Protein AF-A0A920TN00-F1 (afdb_monomer_lite)

Foldseek 3Di:
DDFFFQKDWQLCVQLVDPVQPPPPPLDDDDDDRVVVSVVSVVVVQVVCCVFFNWPDDTSLQFQEWAQDQLFIWTAGVVRDITGTPDRQQFWFFDDHRGHTQWTWGAGPNWIKIFGADCVDPSLVVRNHRGPTIMTRDQQADELEPPDVDDQAAPVSVVVSLVQLLCVLQQNDKDWDDDPNDIDIDGHDQWDWTAGSVGHIDTDQRGHQYAYEFEEFPDFYQHDADPVRHTDGRSLVCLLRSVLSNVCLLVVNHPHHRDPPLAHEYEYPDAQADVSVVVVLVSNQVSCVVNVHDRRSYHYRYDPPYPNHVD

Secondary structure (DSSP, 8-state):
----BSEEEHHHHHHHSTTS--TTT----SS--HHHHHHHHHHHHHHHHHHS-BSSS-GGGEEEEEEETTEEEEEETTS-EE-BS-GGGEEEEEEETTEEEEEEEEETTEEEEEEE-TTSTTGGGSTT-EEEEEEE--SEEEEESSTT----SHHHHHHHHHHHHHHHHT--EEEEEETTEEEEEEPPPPEEEE-TTS-EEEE-SBPEEEEE---SS-EEEEEE-TTSPEEEHHHHHHHHHHHHHHHHHTT--SS-S-TTS-EEEEE-S--SHHHHHHHHHHHHHHHHHHTPPTT-EEEEE---SHHHH-

pLDDT: mean 95.86, std 5.87, range [44.5, 98.88]

Radius of gyration: 24.12 Å; chains: 1; bounding box: 58×44×62 Å

Structure (mmCIF, N/CA/C/O backbone):
data_AF-A0A920TN00-F1
#
_entry.id   AF-A0A920TN00-F1
#
loop_
_atom_site.group_PDB
_atom_site.id
_atom_site.type_symbol
_atom_site.label_atom_id
_atom_site.label_alt_id
_atom_site.label_comp_id
_atom_site.label_asym_id
_atom_site.label_entity_id
_atom_site.label_seq_id
_atom_site.pdbx_PDB_ins_code
_atom_site.Cartn_x
_atom_site.Cartn_y
_atom_site.Cartn_z
_atom_site.occupancy
_atom_site.B_iso_or_equiv
_atom_site.auth_seq_id
_atom_site.auth_comp_id
_atom_site.auth_asym_id
_atom_site.auth_atom_id
_atom_site.pdbx_PDB_model_num
ATOM 1 N N . MET A 1 1 ? 15.235 3.531 2.025 1.00 44.50 1 MET A N 1
ATOM 2 C CA . MET A 1 1 ? 14.428 2.356 1.637 1.00 44.50 1 MET A CA 1
ATOM 3 C C . MET A 1 1 ? 13.073 2.466 2.314 1.00 44.50 1 MET A C 1
ATOM 5 O O . MET A 1 1 ? 13.024 2.477 3.540 1.00 44.50 1 MET A O 1
ATOM 9 N N . GLN A 1 2 ? 12.000 2.631 1.542 1.00 47.28 2 GLN A N 1
ATOM 10 C CA . GLN A 1 2 ? 10.640 2.656 2.074 1.00 47.28 2 GLN A CA 1
ATOM 11 C C . GLN A 1 2 ? 10.029 1.283 1.811 1.00 47.28 2 GLN A C 1
ATOM 13 O O . GLN A 1 2 ? 9.797 0.907 0.667 1.00 47.28 2 GLN A O 1
ATOM 18 N N . LEU A 1 3 ? 9.853 0.502 2.872 1.00 67.56 3 LEU A N 1
ATOM 19 C CA . LEU A 1 3 ? 9.002 -0.679 2.802 1.00 67.56 3 LEU A CA 1
ATOM 20 C C . LEU A 1 3 ? 7.566 -0.168 2.744 1.00 67.56 3 LEU A C 1
ATOM 22 O O . LEU A 1 3 ? 7.244 0.802 3.426 1.00 67.56 3 LEU A O 1
ATOM 26 N N . THR A 1 4 ? 6.745 -0.759 1.889 1.00 60.53 4 THR A N 1
ATOM 27 C CA . THR A 1 4 ? 5.440 -0.205 1.515 1.00 60.53 4 THR A CA 1
ATOM 28 C C . THR A 1 4 ? 4.314 -0.996 2.185 1.00 60.53 4 THR A C 1
ATOM 30 O O . THR A 1 4 ? 3.809 -1.945 1.569 1.00 60.53 4 THR A O 1
ATOM 33 N N . PRO A 1 5 ? 3.939 -0.687 3.443 1.00 74.88 5 PRO A N 1
ATOM 34 C CA . PRO A 1 5 ? 2.738 -1.262 4.041 1.00 74.88 5 PRO A CA 1
ATOM 35 C C . PRO A 1 5 ? 1.493 -0.830 3.248 1.00 74.88 5 PRO A C 1
ATOM 37 O O . PRO A 1 5 ? 1.501 0.216 2.599 1.00 74.88 5 PRO A O 1
ATOM 40 N N . ASP A 1 6 ? 0.436 -1.646 3.261 1.00 80.44 6 ASP A N 1
ATOM 41 C CA . ASP A 1 6 ? -0.869 -1.275 2.686 1.00 80.44 6 ASP A CA 1
ATOM 42 C C . ASP A 1 6 ? -1.693 -0.381 3.623 1.00 80.44 6 ASP A C 1
ATOM 44 O O . ASP A 1 6 ? -2.605 0.304 3.161 1.00 80.44 6 ASP A O 1
ATOM 48 N N . GLY A 1 7 ? -1.389 -0.394 4.924 1.00 77.50 7 GLY A N 1
ATOM 49 C CA . GLY A 1 7 ? -2.112 0.353 5.946 1.00 77.50 7 GLY A CA 1
ATOM 50 C C . GLY A 1 7 ? -1.212 1.208 6.831 1.00 77.50 7 GLY A C 1
ATOM 51 O O . GLY A 1 7 ? -0.055 0.864 7.063 1.00 77.50 7 GLY A O 1
ATOM 52 N N . GLU A 1 8 ? -1.780 2.302 7.336 1.00 87.62 8 GLU A N 1
ATOM 53 C CA . GLU A 1 8 ? -1.115 3.253 8.235 1.00 87.62 8 GLU A CA 1
ATOM 54 C C . GLU A 1 8 ? -1.908 3.371 9.550 1.00 87.62 8 GLU A C 1
ATOM 56 O O . GLU A 1 8 ? -3.142 3.497 9.491 1.00 87.62 8 GLU A O 1
ATOM 61 N N . PRO A 1 9 ? -1.252 3.320 10.726 1.00 94.50 9 PRO A N 1
ATOM 62 C CA . PRO A 1 9 ? -1.905 3.602 11.999 1.00 94.50 9 PRO A CA 1
ATOM 63 C C . PRO A 1 9 ? -2.349 5.071 12.045 1.00 94.50 9 PRO A C 1
ATOM 65 O O . PRO A 1 9 ? -1.541 5.999 11.933 1.00 94.50 9 PRO A O 1
ATOM 68 N N . LEU A 1 10 ? -3.657 5.298 12.152 1.00 97.00 10 LEU A N 1
ATOM 69 C CA . LEU A 1 10 ? -4.241 6.632 12.065 1.00 97.00 10 LEU A CA 1
ATOM 70 C C . LEU A 1 10 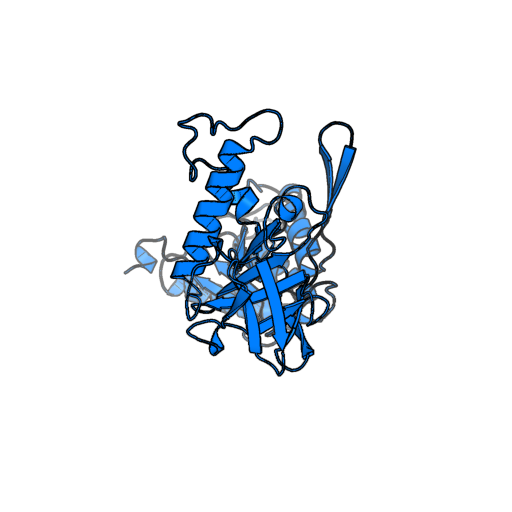? -3.813 7.500 13.247 1.00 97.00 10 LEU A C 1
ATOM 72 O O . LEU A 1 10 ? -3.620 8.704 13.067 1.00 97.00 10 LEU A O 1
ATOM 76 N N . TYR A 1 11 ? -3.644 6.914 14.436 1.00 97.12 11 TYR A N 1
ATOM 77 C CA . TYR A 1 11 ? -3.233 7.676 15.610 1.00 97.12 11 TYR A CA 1
ATOM 78 C C . TYR A 1 11 ? -1.839 8.266 15.410 1.00 97.12 11 TYR A C 1
ATOM 80 O O . TYR A 1 11 ? -1.661 9.464 15.626 1.00 97.12 11 TYR A O 1
ATOM 88 N N . ASP A 1 12 ? -0.885 7.477 14.912 1.00 94.44 12 ASP A N 1
ATOM 89 C CA . ASP A 1 12 ? 0.467 7.950 14.599 1.00 94.44 12 ASP A CA 1
ATOM 90 C C . ASP A 1 12 ? 0.450 9.056 13.533 1.00 94.44 12 ASP A C 1
ATOM 92 O O . ASP A 1 12 ? 1.096 10.097 13.703 1.00 94.44 12 ASP A O 1
ATOM 96 N N . ALA A 1 13 ? -0.332 8.876 12.463 1.00 95.94 13 ALA A N 1
ATOM 97 C CA . ALA A 1 13 ? -0.450 9.860 11.389 1.00 95.94 13 ALA A CA 1
ATOM 98 C C . ALA A 1 13 ? -1.037 11.195 11.883 1.00 95.94 13 ALA A C 1
ATOM 100 O O . ALA A 1 13 ? -0.512 12.266 11.568 1.00 95.94 13 ALA A O 1
ATOM 101 N N . LEU A 1 14 ? -2.098 11.159 12.692 1.00 97.00 14 LEU A N 1
ATOM 102 C CA . LEU A 1 14 ? -2.718 12.361 13.258 1.00 97.00 14 LEU A CA 1
ATOM 103 C C . LEU A 1 14 ? -1.828 13.014 14.318 1.00 97.00 14 LEU A C 1
ATOM 105 O O . LEU A 1 14 ? -1.656 14.235 14.333 1.00 97.00 14 LEU A O 1
ATOM 109 N N . TYR A 1 15 ? -1.230 12.210 15.197 1.00 96.31 15 TYR A N 1
ATOM 110 C CA . TYR A 1 15 ? -0.379 12.710 16.266 1.00 96.31 15 TYR A CA 1
ATOM 111 C C . TYR A 1 15 ? 0.894 13.343 15.699 1.00 96.31 15 TYR A C 1
ATOM 113 O O . TYR A 1 15 ? 1.299 14.406 16.169 1.00 96.31 15 TYR A O 1
ATOM 121 N N . GLY A 1 16 ? 1.511 12.732 14.685 1.00 94.81 16 GLY A N 1
ATOM 122 C CA . GLY A 1 16 ? 2.781 13.159 14.098 1.00 94.81 16 GLY A CA 1
ATOM 123 C C . GLY A 1 16 ? 2.694 14.359 13.152 1.00 94.81 16 GLY A C 1
ATOM 124 O O . GLY A 1 16 ? 3.714 15.005 12.904 1.00 94.81 16 GLY A O 1
ATOM 125 N N . THR A 1 17 ? 1.506 14.714 12.659 1.00 95.50 17 THR A N 1
ATOM 126 C CA . THR A 1 17 ? 1.307 15.771 11.648 1.00 95.50 17 THR A CA 1
ATOM 127 C C . THR A 1 17 ? 0.630 17.021 12.218 1.00 95.50 17 THR A C 1
ATOM 129 O O . THR A 1 17 ? 0.267 17.083 13.389 1.00 95.50 17 THR A O 1
ATOM 132 N N . ASP A 1 18 ? 0.517 18.069 11.408 1.00 95.44 18 ASP A N 1
ATOM 133 C CA . ASP A 1 18 ? -0.202 19.304 11.737 1.00 95.44 18 ASP A CA 1
ATOM 134 C C . ASP A 1 18 ? -1.728 19.185 11.571 1.00 95.44 18 ASP A C 1
ATOM 136 O O . ASP A 1 18 ? -2.447 20.140 11.860 1.00 95.44 18 ASP A O 1
ATOM 140 N N . MET A 1 19 ? -2.234 18.006 11.182 1.00 96.31 19 MET A N 1
ATOM 141 C CA . MET A 1 19 ? -3.670 17.724 11.086 1.00 96.31 19 MET A CA 1
ATOM 142 C C . MET A 1 19 ? -4.399 17.969 12.416 1.00 96.31 19 MET A C 1
ATOM 144 O O . MET A 1 19 ? -5.538 18.433 12.433 1.00 96.31 19 MET A O 1
ATOM 148 N N . ILE A 1 20 ? -3.729 17.695 13.541 1.00 97.31 20 ILE A N 1
ATOM 149 C CA . ILE A 1 20 ? -4.191 18.084 14.875 1.00 97.31 20 ILE A CA 1
ATOM 150 C C . ILE A 1 20 ? -3.446 19.344 15.316 1.00 97.31 20 ILE A C 1
ATOM 152 O O . ILE A 1 20 ? -2.230 19.312 15.540 1.00 97.31 20 ILE A O 1
ATOM 156 N N . SER A 1 21 ? -4.196 20.436 15.494 1.00 96.81 21 SER A N 1
ATOM 157 C CA . SER A 1 21 ? -3.671 21.712 15.994 1.00 96.81 21 SER A CA 1
ATOM 158 C C . SER A 1 21 ? -2.990 21.555 17.356 1.00 96.81 21 SER A C 1
ATOM 160 O O . SER A 1 21 ? -3.507 20.891 18.261 1.00 96.81 21 SER A O 1
ATOM 162 N N . GLU A 1 22 ? -1.842 22.215 17.501 1.00 97.00 22 GLU A N 1
ATOM 163 C CA . GLU A 1 22 ? -1.052 22.257 18.735 1.00 97.00 22 GLU A CA 1
ATOM 164 C C . GLU A 1 22 ? -1.599 23.247 19.777 1.00 97.00 22 GLU A C 1
ATOM 166 O O . GLU A 1 22 ? -1.155 23.249 20.923 1.00 97.00 22 GLU A O 1
ATOM 171 N N . GLU A 1 23 ? -2.598 24.061 19.422 1.00 96.12 23 GLU A N 1
ATOM 172 C CA . GLU A 1 23 ? -3.205 25.027 20.341 1.00 96.12 23 GLU A CA 1
ATOM 173 C C . GLU A 1 23 ? -3.866 24.361 21.558 1.00 96.12 23 GLU A C 1
ATOM 175 O O . GLU A 1 23 ? -4.396 23.247 21.490 1.00 96.12 23 GLU A O 1
ATOM 180 N N . GLY A 1 24 ? -3.901 25.084 22.680 1.00 94.75 24 GLY A N 1
ATOM 181 C CA . GLY A 1 24 ? -4.553 24.615 23.903 1.00 94.75 24 GLY A CA 1
ATOM 182 C C . GLY A 1 24 ? -3.789 23.503 24.626 1.00 94.75 24 GLY A C 1
ATOM 183 O O . GLY A 1 24 ? -4.424 22.635 25.217 1.00 94.75 24 GLY A O 1
ATOM 184 N N . GLY A 1 25 ? -2.452 23.516 24.579 1.00 95.62 25 GLY A N 1
ATOM 185 C CA . GLY A 1 25 ? -1.609 22.546 25.286 1.00 95.62 25 GLY A CA 1
ATOM 186 C C . GLY A 1 25 ? -1.424 21.213 24.551 1.00 95.62 25 GLY A C 1
ATOM 187 O O . GLY A 1 25 ? -1.096 20.208 25.179 1.00 95.62 25 GLY A O 1
ATOM 188 N N . ALA A 1 26 ? -1.690 21.171 23.241 1.00 97.12 26 ALA A N 1
ATOM 189 C CA . ALA A 1 26 ? -1.619 19.964 22.414 1.00 97.12 26 ALA A CA 1
ATOM 190 C C . ALA A 1 26 ? -0.336 19.908 21.563 1.00 97.12 26 ALA A C 1
ATOM 192 O O . ALA A 1 26 ? -0.332 19.324 20.471 1.00 97.12 26 ALA A O 1
ATOM 193 N N . GLU A 1 27 ? 0.739 20.540 22.034 1.00 96.44 27 GLU A N 1
ATOM 194 C CA . GLU A 1 27 ? 2.021 20.611 21.341 1.00 96.44 27 GLU A CA 1
ATOM 195 C C . GLU A 1 27 ? 2.652 19.220 21.176 1.00 96.44 27 GLU A C 1
ATOM 197 O O . GLU A 1 27 ? 2.525 18.342 22.041 1.00 96.44 27 GLU A O 1
ATOM 202 N N . ARG A 1 28 ? 3.360 19.023 20.056 1.00 92.19 28 ARG A N 1
ATOM 203 C CA . ARG A 1 28 ? 4.222 17.854 19.837 1.00 92.19 28 ARG A CA 1
ATOM 204 C C . ARG A 1 28 ? 5.590 18.088 20.480 1.00 92.19 28 ARG A C 1
ATOM 206 O O . ARG A 1 28 ? 6.149 19.177 20.392 1.00 92.19 28 ARG A O 1
ATOM 213 N N . GLY A 1 29 ? 6.181 17.032 21.036 1.00 78.56 29 GLY A N 1
ATOM 214 C CA . GLY A 1 29 ? 7.577 17.027 21.482 1.00 78.56 29 GLY A CA 1
ATOM 215 C C . GLY A 1 29 ? 7.774 16.419 22.868 1.00 78.56 29 GLY A C 1
ATOM 216 O O . GLY A 1 29 ? 6.911 16.508 23.733 1.00 78.56 29 GLY A O 1
ATOM 217 N N . GLY A 1 30 ? 8.940 15.805 23.080 1.00 81.81 30 GLY A N 1
ATOM 218 C CA . GLY A 1 30 ? 9.250 15.110 24.329 1.00 81.81 30 GLY A CA 1
ATOM 219 C C . GLY A 1 30 ? 8.496 13.785 24.465 1.00 81.81 30 GLY A C 1
ATOM 220 O O . GLY A 1 30 ? 8.422 13.008 23.514 1.00 81.81 30 GLY A O 1
ATOM 221 N N . ALA A 1 31 ? 7.996 13.508 25.669 1.00 86.62 31 ALA A N 1
ATOM 222 C CA . ALA A 1 31 ? 7.164 12.339 25.939 1.00 86.62 31 ALA A CA 1
ATOM 223 C C . ALA A 1 31 ? 5.754 12.497 25.332 1.00 86.62 31 ALA A C 1
ATOM 225 O O . ALA A 1 31 ? 5.393 13.557 24.825 1.00 86.62 31 ALA A O 1
ATOM 226 N N . TYR A 1 32 ? 4.951 11.436 25.398 1.00 90.69 32 TYR A N 1
ATOM 227 C CA . TYR A 1 32 ? 3.543 11.473 25.003 1.00 90.69 32 TYR A CA 1
ATOM 228 C C . TYR A 1 32 ? 2.783 12.591 25.740 1.00 90.69 32 TYR A C 1
ATOM 230 O O . TYR A 1 32 ? 2.900 12.719 26.959 1.00 90.69 32 TYR A O 1
ATOM 238 N N . ASN A 1 33 ? 2.011 13.383 24.992 1.00 94.62 33 ASN A N 1
ATOM 239 C CA . ASN A 1 33 ? 1.159 14.457 25.489 1.00 94.62 33 ASN A CA 1
ATOM 240 C C . ASN A 1 33 ? -0.306 13.974 25.489 1.00 94.62 33 ASN A C 1
ATOM 242 O O . ASN A 1 33 ? -0.910 13.905 24.413 1.00 94.62 33 ASN A O 1
ATOM 246 N N . PRO A 1 34 ? -0.899 13.681 26.663 1.00 93.88 34 PRO A N 1
ATOM 247 C CA . PRO A 1 34 ? -2.277 13.197 26.758 1.00 93.88 34 PRO A CA 1
ATOM 248 C C . PRO A 1 34 ? -3.307 14.156 26.156 1.00 93.88 34 PRO A C 1
ATOM 250 O O . PRO A 1 34 ? -4.218 13.709 25.477 1.00 93.88 34 PRO A O 1
ATOM 253 N N . VAL A 1 35 ? -3.116 15.477 26.292 1.00 95.69 35 VAL A N 1
ATOM 254 C CA . VAL A 1 35 ? -4.042 16.483 25.731 1.00 95.69 35 VAL A CA 1
ATOM 255 C C . VAL A 1 35 ? -4.104 16.381 24.207 1.00 95.69 35 VAL A C 1
ATOM 257 O O . VAL A 1 35 ? -5.162 16.536 23.598 1.00 95.69 35 VAL A O 1
ATOM 260 N N . ARG A 1 36 ? -2.964 16.105 23.569 1.00 97.25 36 ARG A N 1
ATOM 261 C CA . ARG A 1 36 ? -2.910 15.849 22.129 1.00 97.25 36 ARG A CA 1
ATOM 262 C C . ARG A 1 36 ? -3.502 14.483 21.781 1.00 97.25 36 ARG A C 1
ATOM 264 O O . ARG A 1 36 ? -4.222 14.378 20.792 1.00 97.25 36 ARG A O 1
ATOM 271 N N . GLY A 1 37 ? -3.205 13.466 22.587 1.00 95.94 37 GLY A N 1
ATOM 272 C CA . GLY A 1 37 ? -3.750 12.116 22.453 1.00 95.94 37 GLY A CA 1
ATOM 273 C C . GLY A 1 37 ? -5.277 12.086 22.441 1.00 95.94 37 GLY A C 1
ATOM 274 O O . GLY A 1 37 ? -5.868 11.511 21.531 1.00 95.94 37 GLY A O 1
ATOM 275 N N . ASP A 1 38 ? -5.910 12.800 23.368 1.00 95.94 38 ASP A N 1
ATOM 276 C CA . ASP A 1 38 ? -7.368 12.899 23.456 1.00 95.94 38 ASP A CA 1
ATOM 277 C C . ASP A 1 38 ? -7.977 13.486 22.175 1.00 95.94 38 ASP A C 1
ATOM 279 O O . ASP A 1 38 ? -8.953 12.951 21.649 1.00 95.94 38 ASP A O 1
ATOM 283 N N . LYS A 1 39 ? -7.357 14.529 21.601 1.00 97.75 39 LYS A N 1
ATOM 284 C CA . LYS A 1 39 ? -7.796 15.111 20.319 1.00 97.75 39 LYS A CA 1
ATOM 285 C C . LYS A 1 39 ? -7.657 14.131 19.150 1.00 97.75 39 LYS A C 1
ATOM 287 O O . LYS A 1 39 ? -8.502 14.115 18.257 1.00 97.75 39 LYS A O 1
ATOM 292 N N . VAL A 1 40 ? -6.595 13.322 19.137 1.00 97.75 40 VAL A N 1
ATOM 293 C CA . VAL A 1 40 ? -6.387 12.270 18.125 1.00 97.75 40 VAL A CA 1
ATOM 294 C C . VAL A 1 40 ? -7.483 11.207 18.222 1.00 97.75 40 VAL A C 1
ATOM 296 O O . VAL A 1 40 ? -8.069 10.835 17.201 1.00 97.75 40 VAL A O 1
ATOM 299 N N . ILE A 1 41 ? -7.800 10.755 19.438 1.00 97.69 41 ILE A N 1
ATOM 300 C CA . ILE A 1 41 ? -8.861 9.773 19.699 1.00 97.69 41 ILE A CA 1
ATOM 301 C C . ILE A 1 41 ? -10.228 10.350 19.309 1.00 97.69 41 ILE A C 1
ATOM 303 O O . ILE A 1 41 ? -11.006 9.686 18.622 1.00 97.69 41 ILE A O 1
ATOM 307 N N . GLU A 1 42 ? -10.518 11.595 19.693 1.00 97.56 42 GLU A N 1
ATOM 308 C CA . GLU A 1 42 ? -11.767 12.285 19.359 1.00 97.56 42 GLU A CA 1
ATOM 309 C C . GLU A 1 42 ? -11.970 12.391 17.844 1.00 97.56 42 GLU A C 1
ATOM 311 O O . GLU A 1 42 ? -13.042 12.040 17.335 1.00 97.56 42 GLU A O 1
ATOM 316 N N . PHE A 1 43 ? -10.936 12.821 17.113 1.00 98.38 43 PHE A N 1
ATOM 317 C CA . PHE A 1 43 ? -10.964 12.883 15.654 1.00 98.38 43 PHE A CA 1
ATOM 318 C C . PHE A 1 43 ? -11.249 11.502 15.055 1.00 98.38 43 PHE A C 1
ATOM 320 O O . PHE A 1 43 ? -12.135 11.340 14.216 1.00 98.38 43 PHE A O 1
ATOM 327 N N . SER A 1 44 ? -10.529 10.488 15.526 1.00 98.19 44 SER A N 1
ATOM 328 C CA . SER A 1 44 ? -10.604 9.123 15.010 1.00 98.19 44 SER A CA 1
ATOM 329 C C . SER A 1 44 ? -11.978 8.485 15.236 1.00 98.19 44 SER A C 1
ATOM 331 O O . SER A 1 44 ? -12.554 7.893 14.323 1.00 98.19 44 SER A O 1
ATOM 333 N N . LYS A 1 45 ? -12.569 8.665 16.422 1.00 98.38 45 LYS A N 1
ATOM 334 C CA . LYS A 1 45 ? -13.933 8.200 16.721 1.00 98.38 45 LYS A CA 1
ATOM 335 C C . LYS A 1 45 ? -14.992 8.968 15.933 1.00 98.38 45 LYS A C 1
ATOM 337 O O . LYS A 1 45 ? -15.984 8.380 15.506 1.00 98.38 45 LYS A O 1
ATOM 342 N N . SER A 1 46 ? -14.774 10.258 15.684 1.00 98.44 46 SER A N 1
ATOM 343 C CA . SER A 1 46 ? -15.652 11.056 14.820 1.00 98.44 46 SER A CA 1
ATOM 344 C C . SER A 1 46 ? -15.622 10.560 13.373 1.00 98.44 46 SER A C 1
ATOM 346 O O . SER A 1 46 ? -16.679 10.370 12.775 1.00 98.44 46 SER A O 1
ATOM 348 N N . LEU A 1 47 ? -14.442 10.215 12.849 1.00 98.12 47 LEU A N 1
ATOM 349 C CA . LEU A 1 47 ? -14.309 9.578 11.538 1.00 98.12 47 LEU A CA 1
ATOM 350 C C . LEU A 1 47 ? -15.071 8.244 11.468 1.00 98.12 47 LEU A C 1
ATOM 352 O O . LEU A 1 47 ? -15.743 7.969 10.471 1.00 98.12 47 LEU A O 1
ATOM 356 N N . LEU A 1 48 ? -15.013 7.418 12.518 1.00 98.56 48 LEU A N 1
ATOM 357 C CA . LEU A 1 48 ? -15.799 6.180 12.587 1.00 98.56 48 L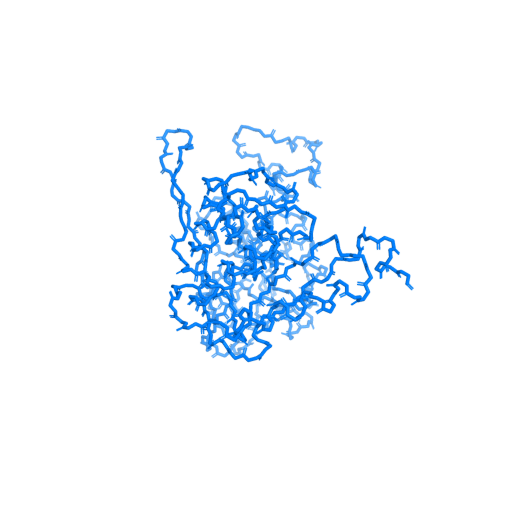EU A CA 1
ATOM 358 C C . LEU A 1 48 ? -17.310 6.456 12.593 1.00 98.56 48 LEU A C 1
ATOM 360 O O . LEU A 1 48 ? -18.048 5.781 11.877 1.00 98.56 48 LEU A O 1
ATOM 364 N N . ASN A 1 49 ? -17.779 7.474 13.326 1.00 98.50 49 ASN A N 1
ATOM 365 C CA . ASN A 1 49 ? -19.193 7.874 13.317 1.00 98.50 49 ASN A CA 1
ATOM 366 C C . ASN A 1 49 ? -19.676 8.269 11.910 1.00 98.50 49 ASN A C 1
ATOM 368 O O . ASN A 1 49 ? -20.822 7.999 11.555 1.00 98.50 49 ASN A O 1
ATOM 372 N N . GLU A 1 50 ? -18.820 8.895 11.103 1.00 97.81 50 GLU A N 1
ATOM 373 C CA . GLU A 1 50 ? -19.151 9.291 9.730 1.00 97.81 50 GLU A CA 1
ATOM 374 C C . GLU A 1 50 ? -19.095 8.114 8.748 1.00 97.81 50 GLU A C 1
ATOM 376 O O . GLU A 1 50 ? -19.964 7.957 7.886 1.00 97.81 50 GLU A O 1
ATOM 381 N N . THR A 1 51 ? -18.071 7.268 8.866 1.00 97.75 51 THR A N 1
ATOM 382 C CA . THR A 1 51 ? -17.769 6.226 7.873 1.00 97.75 51 THR A CA 1
ATOM 383 C C . THR A 1 51 ? -18.463 4.896 8.158 1.00 97.75 51 THR A C 1
ATOM 385 O O . THR A 1 51 ? -18.848 4.195 7.215 1.00 97.75 51 THR A O 1
ATOM 388 N N . ILE A 1 52 ? -18.667 4.552 9.430 1.00 98.12 52 ILE A N 1
ATOM 389 C CA . ILE A 1 52 ? -19.236 3.283 9.908 1.00 98.12 52 ILE A CA 1
ATOM 390 C C . ILE A 1 52 ? -20.222 3.560 11.059 1.00 98.12 52 ILE A C 1
ATOM 392 O O . ILE A 1 52 ? -20.061 3.048 12.159 1.00 98.12 52 ILE A O 1
ATOM 396 N N . PRO A 1 53 ? -21.263 4.383 10.848 1.00 98.31 53 PRO A N 1
ATOM 397 C CA . PRO A 1 53 ? -22.132 4.821 11.935 1.00 98.31 53 PRO A CA 1
ATOM 398 C C . PRO A 1 53 ? -22.772 3.648 12.686 1.00 98.31 53 PRO A C 1
ATOM 400 O O . PRO A 1 53 ? -23.332 2.739 12.063 1.00 98.31 53 PRO A O 1
ATOM 403 N N . LEU A 1 54 ? -22.780 3.726 14.019 1.00 98.56 54 LEU A N 1
ATOM 404 C CA . LEU A 1 54 ? -23.570 2.844 14.878 1.00 98.56 54 LEU A CA 1
ATOM 405 C C . LEU A 1 54 ? -25.069 3.059 14.635 1.00 98.56 54 LEU A C 1
ATOM 407 O O . LEU A 1 54 ? -25.502 4.156 14.262 1.00 98.56 54 LEU A O 1
ATOM 411 N N . SER A 1 55 ? -25.888 2.027 14.849 1.00 98.06 55 SER A N 1
ATOM 412 C CA . SER A 1 55 ? -27.346 2.144 14.711 1.00 98.06 55 SER A CA 1
ATOM 413 C C . SER A 1 55 ? -27.933 3.186 15.664 1.00 98.06 55 SER A C 1
ATOM 415 O O . SER 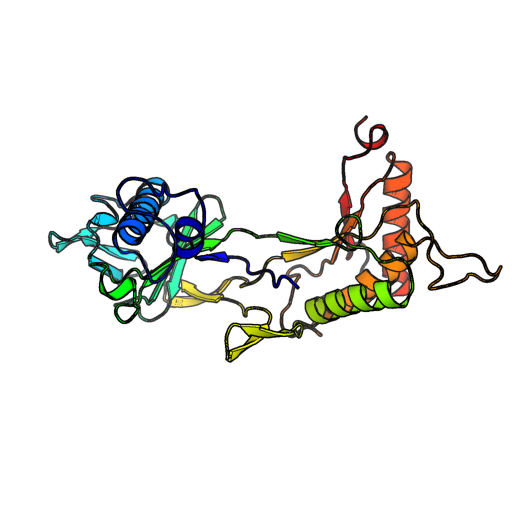A 1 55 ? -28.887 3.876 15.302 1.00 98.06 55 SER A O 1
ATOM 417 N N . GLN A 1 56 ? -27.344 3.310 16.856 1.00 97.88 56 GLN A N 1
ATOM 418 C CA . GLN A 1 56 ? -27.632 4.313 17.881 1.00 97.88 56 GLN A CA 1
ATOM 419 C C . GLN A 1 56 ? -26.334 4.631 18.639 1.00 97.88 56 GLN A C 1
ATOM 421 O O . GLN A 1 56 ? -25.445 3.784 18.691 1.00 97.88 56 GLN A O 1
ATOM 426 N N . GLY A 1 57 ? -26.242 5.830 19.216 1.00 97.81 57 GLY A N 1
ATOM 427 C CA . GLY A 1 57 ? -25.050 6.283 19.937 1.00 97.81 57 GLY A CA 1
ATOM 428 C C . GLY A 1 57 ? -23.865 6.629 19.031 1.00 97.81 57 GLY A C 1
ATOM 429 O O . GLY A 1 57 ? -24.011 6.795 17.815 1.00 97.81 57 GLY A O 1
ATOM 430 N N . THR A 1 58 ? -22.693 6.762 19.646 1.00 98.38 58 THR A N 1
ATOM 431 C CA . THR A 1 58 ? -21.433 7.152 18.993 1.00 98.38 58 THR A CA 1
ATOM 432 C C . THR A 1 58 ? -20.253 6.302 19.465 1.00 98.38 58 THR A C 1
ATOM 434 O O . THR A 1 58 ? -20.291 5.712 20.544 1.00 98.38 58 THR A O 1
ATOM 437 N N . TYR A 1 59 ? -19.161 6.267 18.696 1.00 98.44 59 TYR A N 1
ATOM 438 C CA . TYR A 1 59 ? -17.944 5.535 19.080 1.00 98.44 59 TYR A CA 1
ATOM 439 C C . TYR A 1 59 ? -17.288 6.054 20.373 1.00 98.44 59 TYR A C 1
ATOM 441 O O . TYR A 1 59 ? -16.522 5.334 21.014 1.00 98.44 59 TYR A O 1
ATOM 449 N N . GLN A 1 60 ? -17.598 7.284 20.791 1.00 98.25 60 GLN A N 1
ATOM 450 C CA . GLN A 1 60 ? -17.184 7.859 22.073 1.00 98.25 60 GLN A CA 1
ATOM 451 C C . GLN A 1 60 ? -17.806 7.130 23.269 1.00 98.25 60 GLN A C 1
ATOM 453 O O . GLN A 1 60 ? -17.205 7.096 24.338 1.00 98.25 60 GLN A O 1
ATOM 458 N N . GLU A 1 61 ? -18.978 6.527 23.087 1.00 98.44 61 GLU A N 1
ATOM 459 C CA . GLU A 1 61 ? -19.732 5.856 24.148 1.00 98.44 61 GLU A CA 1
ATOM 460 C C . GLU A 1 61 ? -19.410 4.362 24.240 1.00 98.44 61 GLU A C 1
ATOM 462 O O . GLU A 1 61 ? -19.888 3.694 25.151 1.00 98.44 61 GLU A O 1
ATOM 467 N N . VAL A 1 62 ? -18.623 3.820 23.311 1.00 98.56 62 VAL A N 1
ATOM 468 C CA . VAL A 1 62 ? -18.350 2.382 23.230 1.00 98.56 62 VAL A CA 1
ATOM 469 C C . VAL A 1 62 ? -17.469 1.928 24.390 1.00 98.56 62 VAL A C 1
ATOM 471 O O . VAL A 1 62 ? -16.511 2.599 24.772 1.00 98.56 62 VAL A O 1
ATOM 474 N N . THR A 1 63 ? -17.787 0.753 24.929 1.00 98.44 63 THR A N 1
ATOM 475 C CA . THR A 1 63 ? -17.074 0.115 26.046 1.00 98.44 63 THR A CA 1
ATOM 476 C C . THR A 1 63 ? -16.617 -1.308 25.737 1.00 98.44 63 THR A C 1
ATOM 478 O O . THR A 1 63 ? -15.691 -1.802 26.379 1.00 98.44 63 THR A O 1
ATOM 481 N N . SER A 1 64 ? -17.207 -1.980 24.747 1.00 98.19 64 SER A N 1
ATOM 482 C CA . SER A 1 64 ? -16.715 -3.270 24.256 1.00 98.19 64 SER A CA 1
ATOM 483 C C . SER A 1 64 ? -17.258 -3.605 22.869 1.00 98.19 64 SER A C 1
ATOM 485 O O . SER A 1 64 ? -18.278 -3.064 22.428 1.00 98.19 64 SER A O 1
ATOM 487 N N . PHE A 1 65 ? -16.569 -4.534 22.211 1.00 98.25 65 PHE A N 1
ATOM 488 C CA . PHE A 1 65 ? -16.957 -5.147 20.946 1.00 98.25 65 PHE A CA 1
ATOM 489 C C . PHE A 1 65 ? -17.097 -6.653 21.150 1.00 98.25 65 PHE A C 1
ATOM 491 O O . PHE A 1 65 ? -16.301 -7.241 21.879 1.00 98.25 65 PHE A O 1
ATOM 498 N N . GLN A 1 66 ? -18.081 -7.269 20.501 1.00 97.25 66 GLN A N 1
ATOM 499 C CA . GLN A 1 66 ? -18.267 -8.720 20.444 1.00 97.25 66 GLN A CA 1
ATOM 500 C C . GLN A 1 66 ? -18.791 -9.112 19.065 1.00 97.25 66 GLN A C 1
ATOM 502 O O . GLN A 1 66 ? -19.476 -8.328 18.412 1.00 97.25 66 GLN A O 1
ATOM 507 N N . VAL A 1 67 ? -18.494 -10.325 18.614 1.00 96.25 67 VAL A N 1
ATOM 508 C CA . VAL A 1 67 ? -19.045 -10.887 17.378 1.00 96.25 67 VAL A CA 1
ATOM 509 C C . VAL A 1 67 ? -19.934 -12.066 17.748 1.00 96.25 67 VAL A C 1
ATOM 511 O O . VAL A 1 67 ? -19.439 -13.118 18.132 1.00 96.25 67 VAL A O 1
ATOM 514 N N . ASN A 1 68 ? -21.249 -11.893 17.630 1.00 91.00 68 ASN A N 1
ATOM 515 C CA . ASN A 1 68 ? -22.246 -12.893 18.014 1.00 91.00 68 ASN A CA 1
ATOM 516 C C . ASN A 1 68 ? -23.091 -13.281 16.800 1.00 91.00 68 ASN A C 1
ATOM 518 O O . ASN A 1 68 ? -23.649 -12.411 16.131 1.00 91.00 68 ASN A O 1
ATOM 522 N N . ASP A 1 69 ? -23.189 -14.583 16.515 1.00 86.06 69 ASP A N 1
ATOM 523 C CA . ASP A 1 69 ? -23.982 -15.133 15.404 1.00 86.06 69 ASP A CA 1
ATOM 524 C C . ASP A 1 69 ? -23.750 -14.394 14.068 1.00 86.06 69 ASP A C 1
ATOM 526 O O . ASP A 1 69 ? -24.691 -14.047 13.353 1.00 86.06 69 ASP A O 1
ATOM 530 N N . GLY A 1 70 ? -22.485 -14.088 13.757 1.00 86.88 70 GLY A N 1
ATOM 531 C CA . GLY A 1 70 ? -22.094 -13.379 12.536 1.00 86.88 70 GLY A CA 1
ATOM 532 C C . GLY A 1 70 ? -22.334 -11.868 12.529 1.00 86.88 70 GLY A C 1
ATOM 533 O O . GLY A 1 70 ? -22.109 -11.220 11.511 1.00 86.88 70 GLY A O 1
ATOM 534 N N . ASN A 1 71 ? -22.760 -11.277 13.643 1.00 91.81 71 ASN A N 1
ATOM 535 C CA . ASN A 1 71 ? -23.021 -9.845 13.742 1.00 91.81 71 ASN A CA 1
ATOM 536 C C . ASN A 1 71 ? -22.064 -9.182 14.729 1.00 91.81 71 ASN A C 1
ATOM 538 O O . ASN A 1 71 ? -21.796 -9.712 15.808 1.00 91.81 71 ASN A O 1
ATOM 542 N N . LEU A 1 72 ? -21.590 -7.986 14.378 1.00 97.31 72 LEU A N 1
ATOM 543 C CA . LEU A 1 72 ? -20.874 -7.133 15.316 1.00 97.31 72 LEU A CA 1
ATOM 544 C C . LEU A 1 72 ? -21.868 -6.521 16.309 1.00 97.31 72 LEU A C 1
ATOM 546 O O . LEU A 1 72 ? -22.751 -5.747 15.930 1.00 97.31 72 LEU A O 1
ATOM 550 N N . GLU A 1 73 ? -21.674 -6.833 17.581 1.00 97.88 73 GLU A N 1
ATOM 551 C CA . GLU A 1 73 ? -22.348 -6.221 18.714 1.00 97.88 73 GLU A CA 1
ATOM 552 C C . GLU A 1 73 ? -21.395 -5.244 19.413 1.00 97.88 73 GLU A C 1
ATOM 554 O O . GLU A 1 73 ? -20.241 -5.553 19.712 1.00 97.88 73 GLU A O 1
ATOM 559 N N . VAL A 1 74 ? -21.889 -4.040 19.674 1.00 98.44 74 VAL A N 1
ATOM 560 C CA . VAL A 1 74 ? -21.151 -2.946 20.297 1.00 98.44 74 VAL A CA 1
ATOM 561 C C . VAL A 1 74 ? -21.881 -2.557 21.575 1.00 98.44 74 VAL A C 1
ATOM 563 O O . VAL A 1 74 ? -23.065 -2.223 21.531 1.00 98.44 74 VAL A O 1
ATOM 566 N N . THR A 1 75 ? -21.194 -2.602 22.717 1.00 98.62 75 THR A N 1
ATOM 567 C CA . THR A 1 75 ? -21.781 -2.202 24.005 1.00 98.62 75 THR A CA 1
ATOM 568 C C . THR A 1 75 ? -21.449 -0.745 24.296 1.00 98.62 75 THR A C 1
ATOM 570 O O . THR A 1 75 ? -20.275 -0.365 24.296 1.00 98.62 75 THR A O 1
ATOM 573 N N . LEU A 1 76 ? -22.467 0.067 24.569 1.00 98.69 76 LEU A N 1
ATOM 574 C CA . LEU A 1 76 ? -22.317 1.472 24.945 1.00 98.69 76 LEU A CA 1
ATOM 575 C C . LEU A 1 76 ? -22.203 1.641 26.468 1.00 98.69 76 LEU A C 1
ATOM 577 O O . LEU A 1 76 ? -22.441 0.717 27.246 1.00 98.69 76 LEU A O 1
ATOM 581 N N . SER A 1 77 ? -21.833 2.840 26.910 1.00 98.00 77 SER A N 1
ATOM 582 C CA . SER A 1 77 ? -21.611 3.184 28.319 1.00 98.00 77 SER A CA 1
ATOM 583 C C . SER A 1 77 ? -22.862 3.025 29.190 1.00 98.00 77 SER A C 1
ATOM 585 O O . SER A 1 77 ? -22.750 2.678 30.367 1.00 98.00 77 SER A O 1
ATOM 587 N N . ASP A 1 78 ? -24.054 3.175 28.606 1.00 97.56 78 ASP A N 1
ATOM 588 C CA . ASP A 1 78 ? -25.352 2.920 29.243 1.00 97.56 78 ASP A CA 1
ATOM 589 C C . ASP A 1 78 ? -25.748 1.429 29.285 1.00 97.56 78 ASP A C 1
ATOM 591 O O . ASP A 1 78 ? -26.851 1.096 29.717 1.00 97.56 78 ASP A O 1
ATOM 595 N N . GLN A 1 79 ? -24.838 0.535 28.877 1.00 97.81 79 GLN A N 1
ATOM 596 C CA . GLN A 1 79 ? -25.018 -0.916 28.752 1.00 97.81 79 GLN A CA 1
ATOM 597 C C . GLN A 1 79 ? -25.967 -1.352 27.628 1.00 97.81 79 GLN A C 1
ATOM 599 O O . GLN A 1 79 ? -26.263 -2.545 27.506 1.00 97.81 79 GLN A O 1
ATOM 604 N N . SER A 1 80 ? -26.438 -0.430 26.785 1.00 97.88 80 SER A N 1
ATOM 605 C CA . SER A 1 80 ? -27.157 -0.807 25.572 1.00 97.88 80 SER A CA 1
ATOM 606 C C . SER A 1 80 ? -26.222 -1.521 24.594 1.00 97.88 80 SER A C 1
ATOM 608 O O . SER A 1 80 ? -25.028 -1.229 24.498 1.00 97.88 80 SER A O 1
ATOM 610 N N . LYS A 1 81 ? -26.780 -2.498 23.876 1.00 98.06 81 LYS A N 1
ATOM 611 C CA . LYS A 1 81 ? -26.094 -3.272 22.841 1.00 98.06 81 LYS A CA 1
ATOM 612 C C . LYS A 1 81 ? -26.653 -2.868 21.490 1.00 98.06 81 LYS A C 1
ATOM 614 O O . LYS A 1 81 ? -27.862 -2.952 21.265 1.00 98.06 81 LYS A O 1
ATOM 619 N N . VAL A 1 82 ? -25.778 -2.403 20.611 1.00 98.12 82 VAL A N 1
ATOM 620 C CA . VAL A 1 82 ? -26.129 -1.871 19.294 1.00 98.12 82 VAL A CA 1
ATOM 621 C C . VAL A 1 82 ? -25.290 -2.541 18.212 1.00 98.12 82 VAL A C 1
ATOM 623 O O . VAL A 1 82 ? -24.264 -3.151 18.494 1.00 98.12 82 VAL A O 1
ATOM 626 N N . GLY A 1 83 ? -25.725 -2.429 16.960 1.00 97.69 83 GLY A N 1
ATOM 627 C CA . GLY A 1 83 ? -24.915 -2.801 15.802 1.00 97.69 83 GLY A CA 1
ATOM 628 C C . GLY A 1 83 ? -24.452 -1.565 15.033 1.00 97.69 83 GLY A C 1
ATOM 629 O O . GLY A 1 83 ? -24.617 -0.427 15.477 1.00 97.69 83 GLY A O 1
ATOM 630 N N . ILE A 1 84 ? -23.939 -1.778 13.826 1.00 97.69 84 ILE A N 1
ATOM 631 C CA . ILE A 1 84 ? -23.706 -0.713 12.841 1.00 97.69 84 ILE A CA 1
ATOM 632 C C . ILE A 1 84 ? -24.941 -0.513 11.946 1.00 97.69 84 ILE A C 1
ATOM 634 O O . ILE A 1 84 ? -25.744 -1.429 11.760 1.00 97.69 84 ILE A O 1
ATOM 638 N N . LYS A 1 85 ? -25.125 0.689 11.380 1.00 97.81 85 LYS A N 1
ATOM 639 C CA . LYS A 1 85 ? -26.273 0.995 10.497 1.00 97.81 85 LYS A CA 1
ATOM 640 C C . LYS A 1 85 ? -26.282 0.155 9.225 1.00 97.81 85 LYS A C 1
ATOM 642 O O . LYS A 1 85 ? -27.349 -0.243 8.772 1.00 97.81 85 LYS A O 1
ATOM 647 N N . ASP A 1 86 ? -25.109 -0.078 8.643 1.00 96.88 86 ASP A N 1
ATOM 648 C CA . ASP A 1 86 ? -24.936 -0.904 7.448 1.00 96.88 86 ASP A CA 1
ATOM 649 C C . ASP A 1 86 ? -24.065 -2.110 7.789 1.00 96.88 86 ASP A C 1
ATOM 651 O O . ASP A 1 86 ? -22.838 -2.024 7.797 1.00 96.88 86 ASP A O 1
ATOM 655 N N . GLN A 1 87 ? -24.721 -3.229 8.086 1.00 94.56 87 GLN A N 1
ATOM 656 C CA . GLN A 1 87 ? -24.070 -4.470 8.511 1.00 94.56 87 GLN A CA 1
ATOM 657 C C . GLN A 1 87 ? -23.125 -5.038 7.445 1.00 94.56 87 GLN A C 1
ATOM 659 O O . GLN A 1 87 ? -22.146 -5.688 7.788 1.00 94.56 87 GLN A O 1
ATOM 664 N N . ASN A 1 88 ? -23.332 -4.714 6.162 1.00 94.44 88 ASN A N 1
ATOM 665 C CA . ASN A 1 88 ? -22.455 -5.178 5.081 1.00 94.44 88 ASN A CA 1
ATOM 666 C C . ASN A 1 88 ? -21.056 -4.549 5.130 1.00 94.44 88 ASN A C 1
ATOM 668 O O . ASN A 1 88 ? -20.160 -4.986 4.408 1.00 94.44 88 ASN A O 1
ATOM 672 N N . LYS A 1 89 ? -20.866 -3.495 5.935 1.00 97.31 89 LYS A N 1
ATOM 673 C CA . LYS A 1 89 ? -19.550 -2.891 6.146 1.00 97.31 89 LYS A CA 1
ATOM 674 C C . LYS A 1 89 ? -18.682 -3.704 7.088 1.00 97.31 89 LYS A C 1
ATOM 676 O O . LYS A 1 89 ? -17.472 -3.532 7.022 1.00 97.31 89 LYS A O 1
ATOM 681 N N . PHE A 1 90 ? -19.248 -4.541 7.954 1.00 97.81 90 PHE A N 1
ATOM 682 C CA . PHE A 1 90 ? -18.475 -5.449 8.794 1.00 97.81 90 PHE A CA 1
ATOM 683 C C . PHE A 1 90 ? -18.046 -6.662 7.965 1.00 97.81 90 PHE A C 1
ATOM 685 O O . PHE A 1 90 ? -18.878 -7.302 7.328 1.00 97.81 90 PHE A O 1
ATOM 692 N N . ILE A 1 91 ? -16.742 -6.941 7.927 1.00 96.94 91 ILE A N 1
ATOM 693 C CA . ILE A 1 91 ? -16.164 -7.972 7.046 1.00 96.94 91 ILE A CA 1
ATOM 694 C C . ILE A 1 91 ? -15.503 -9.089 7.851 1.00 96.94 91 ILE A C 1
ATOM 696 O O . ILE A 1 91 ? -15.357 -10.201 7.351 1.00 96.94 91 ILE A O 1
ATOM 700 N N . GLY A 1 92 ? -15.083 -8.804 9.083 1.00 97.56 92 GLY A N 1
ATOM 701 C CA . GLY A 1 92 ? -14.437 -9.797 9.923 1.00 97.56 92 GLY A CA 1
ATOM 702 C C . GLY A 1 92 ? -13.774 -9.214 11.160 1.00 97.56 92 GLY A C 1
ATOM 703 O O . GLY A 1 92 ? -13.893 -8.029 11.464 1.00 97.56 92 GLY A O 1
ATOM 704 N N . PHE A 1 93 ? -13.047 -10.058 11.875 1.00 98.19 93 PHE A N 1
ATOM 705 C CA . PHE A 1 93 ? -12.378 -9.712 13.120 1.00 98.19 93 PHE A CA 1
ATOM 706 C C . PHE A 1 93 ? -11.079 -10.505 13.306 1.00 98.19 93 PHE A C 1
ATOM 708 O O . PHE A 1 93 ? -10.778 -11.439 12.561 1.00 98.19 93 PHE A O 1
ATOM 715 N N . ARG A 1 94 ? -10.288 -10.122 14.308 1.00 97.19 94 ARG A N 1
ATOM 716 C CA . ARG A 1 94 ? -9.088 -10.833 14.768 1.00 97.19 94 ARG A CA 1
ATOM 717 C C . ARG A 1 94 ? -9.247 -11.222 16.231 1.00 97.19 94 ARG A C 1
ATOM 719 O O . ARG A 1 94 ? -9.926 -10.534 16.989 1.00 97.19 94 ARG A O 1
ATOM 726 N N . GLY A 1 95 ? -8.588 -12.307 16.625 1.00 95.38 95 GLY A N 1
ATOM 727 C CA . GLY A 1 95 ? -8.666 -12.839 17.984 1.00 95.38 95 GLY A CA 1
ATOM 728 C C . GLY A 1 95 ? -9.934 -13.658 18.231 1.00 95.38 95 GLY A C 1
ATOM 729 O O . GLY A 1 95 ? -10.378 -14.421 17.363 1.00 95.38 95 GLY A O 1
ATOM 730 N N . GLU A 1 96 ? -10.475 -13.521 19.438 1.00 94.50 96 GLU A N 1
ATOM 731 C CA . GL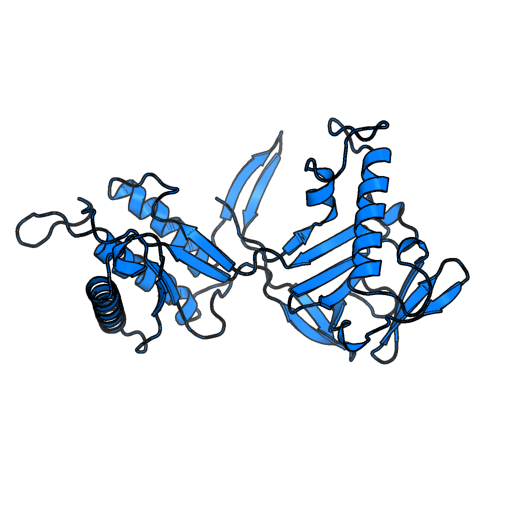U A 1 96 ? -11.662 -14.239 19.904 1.00 94.50 96 GLU A CA 1
ATOM 732 C C . GLU A 1 96 ? -12.922 -13.403 19.681 1.00 94.50 96 GLU A C 1
ATOM 734 O O . GLU A 1 96 ? -12.893 -12.184 19.818 1.00 94.50 96 GLU A O 1
ATOM 739 N N . SER A 1 97 ? -14.041 -14.051 19.360 1.00 95.25 97 SER A N 1
ATOM 740 C CA . SER A 1 97 ? -15.311 -13.371 19.074 1.00 95.25 97 SER A CA 1
ATOM 741 C C . SER A 1 97 ? -15.825 -12.540 20.252 1.00 95.25 97 SER A C 1
ATOM 743 O O . SER A 1 97 ? -16.367 -11.457 20.052 1.00 95.25 97 SER A O 1
ATOM 745 N N . ASP A 1 98 ? -15.610 -13.013 21.481 1.00 95.00 98 ASP A N 1
ATOM 746 C CA . ASP A 1 98 ? -16.119 -12.380 22.706 1.00 95.00 98 ASP A CA 1
ATOM 747 C C . ASP A 1 98 ? -15.287 -11.163 23.143 1.00 95.00 98 ASP A C 1
ATOM 749 O O . ASP A 1 98 ? -15.723 -10.379 23.990 1.00 95.00 98 ASP A O 1
ATOM 753 N N . ASN A 1 99 ? -14.072 -11.028 22.602 1.00 94.94 99 ASN A N 1
ATOM 754 C CA . ASN A 1 99 ? -13.159 -9.917 22.855 1.00 94.94 99 ASN A CA 1
ATOM 755 C C . ASN A 1 99 ? -12.175 -9.781 21.675 1.00 94.94 99 ASN A C 1
ATOM 757 O O . ASN A 1 99 ? -11.007 -10.178 21.793 1.00 94.94 99 ASN A O 1
ATOM 761 N N . PRO A 1 100 ? -12.645 -9.288 20.515 1.00 97.38 100 PRO A N 1
ATOM 762 C CA . PRO A 1 100 ? -11.837 -9.234 19.310 1.00 97.38 100 PRO A CA 1
ATOM 763 C C . PRO A 1 100 ? -10.705 -8.223 19.485 1.00 97.38 100 PRO A C 1
ATOM 765 O O . PRO A 1 100 ? -10.920 -7.104 19.945 1.00 97.38 100 PRO A O 1
ATOM 768 N N . SER A 1 101 ? -9.495 -8.603 19.079 1.00 98.00 101 SER A N 1
ATOM 769 C CA . SER A 1 101 ? -8.321 -7.719 19.085 1.00 98.00 101 SER A CA 1
ATOM 770 C C . SER A 1 101 ? -8.257 -6.806 17.858 1.00 98.00 101 SER A C 1
ATOM 772 O O . SER A 1 101 ? -7.489 -5.845 17.829 1.00 98.00 101 SER A O 1
ATOM 774 N N . GLY A 1 102 ? -9.074 -7.090 16.843 1.00 98.00 102 GLY A N 1
ATOM 775 C CA . GLY A 1 102 ? -9.239 -6.263 15.657 1.00 98.00 102 GLY A CA 1
ATOM 776 C C . GLY A 1 102 ? -10.645 -6.415 15.093 1.00 98.00 102 GLY A C 1
ATOM 777 O O . GLY A 1 102 ? -11.136 -7.537 14.988 1.00 98.00 102 GLY A O 1
ATOM 778 N N . ILE A 1 103 ? -11.292 -5.314 14.721 1.00 98.50 103 ILE A N 1
ATOM 779 C CA . ILE A 1 103 ? -12.607 -5.313 14.069 1.00 98.50 103 ILE A CA 1
ATOM 780 C C . ILE A 1 103 ? -12.443 -4.703 12.685 1.00 98.50 103 ILE A C 1
ATOM 782 O O . ILE A 1 103 ? -12.099 -3.528 12.564 1.00 98.50 103 ILE A O 1
ATOM 786 N N . LEU A 1 104 ? -12.663 -5.511 11.651 1.00 98.50 104 LEU A N 1
ATOM 787 C CA . LEU A 1 104 ? -12.388 -5.166 10.266 1.00 98.50 104 LEU A CA 1
ATOM 788 C C . LEU A 1 104 ? -13.666 -4.778 9.530 1.00 98.50 104 LEU A C 1
ATOM 790 O O . LEU A 1 104 ? -14.644 -5.528 9.450 1.00 98.50 104 LEU A O 1
ATOM 794 N N . PHE A 1 105 ? -13.592 -3.621 8.895 1.00 98.38 105 PHE A N 1
ATOM 795 C CA . PHE A 1 105 ? -14.651 -3.062 8.090 1.00 98.38 105 PHE A CA 1
ATOM 796 C C . PHE A 1 105 ? -14.184 -2.753 6.675 1.00 98.38 105 PHE A C 1
ATOM 798 O O . PHE A 1 105 ? -12.986 -2.658 6.405 1.00 98.38 105 PHE A O 1
ATOM 805 N N . LYS A 1 106 ? -15.143 -2.528 5.774 1.00 97.88 106 LYS A N 1
ATOM 806 C CA . LYS A 1 106 ? -14.899 -2.019 4.427 1.00 97.88 106 LYS A CA 1
ATOM 807 C C . LYS A 1 106 ? -15.885 -0.921 4.075 1.00 97.88 106 LYS A C 1
ATOM 809 O O . LYS A 1 106 ? -17.097 -1.119 4.083 1.00 97.88 106 LYS A O 1
ATOM 814 N N . ASN A 1 107 ? -15.351 0.231 3.694 1.00 97.19 107 ASN A N 1
ATOM 815 C CA . ASN A 1 107 ? -16.117 1.383 3.242 1.00 97.19 107 ASN A CA 1
ATOM 816 C C . ASN A 1 107 ? -15.502 1.910 1.942 1.00 97.19 107 ASN A C 1
ATOM 818 O O . ASN A 1 107 ? -14.292 2.084 1.849 1.00 97.19 107 ASN A O 1
ATOM 822 N N . ASN A 1 108 ? -16.317 2.131 0.907 1.00 95.44 108 ASN A N 1
ATOM 823 C CA . ASN A 1 108 ? -15.841 2.572 -0.413 1.00 95.44 108 ASN A CA 1
ATOM 824 C C . ASN A 1 108 ? -14.679 1.729 -0.982 1.00 95.44 108 ASN A C 1
ATOM 826 O O . ASN A 1 108 ? -13.792 2.244 -1.653 1.00 95.44 108 ASN A O 1
ATOM 830 N N . LYS A 1 109 ? -14.729 0.410 -0.749 1.00 95.44 109 LYS A N 1
ATOM 831 C CA . LYS A 1 109 ? -13.723 -0.598 -1.139 1.00 95.44 109 LYS A CA 1
ATOM 832 C C . LYS A 1 109 ? -12.405 -0.588 -0.356 1.00 95.44 109 LYS A C 1
ATOM 834 O O . LYS A 1 109 ? -11.633 -1.513 -0.586 1.00 95.44 109 LYS A O 1
ATOM 839 N N . LEU A 1 110 ? -12.195 0.354 0.560 1.00 96.88 110 LEU A N 1
ATOM 840 C CA . LEU A 1 110 ? -11.031 0.393 1.445 1.00 96.88 110 LEU A CA 1
ATOM 841 C C . LEU A 1 110 ? -11.363 -0.200 2.808 1.00 96.88 110 LEU A C 1
ATOM 843 O O . LEU A 1 110 ? -12.492 -0.063 3.292 1.00 96.88 110 LEU A O 1
ATOM 847 N N . HIS A 1 111 ? -10.382 -0.859 3.410 1.00 98.00 111 HIS A N 1
ATOM 848 C CA . HIS A 1 111 ? -10.522 -1.468 4.721 1.00 98.00 111 HIS A CA 1
ATOM 849 C C . HIS A 1 111 ? -10.152 -0.505 5.852 1.00 98.00 111 HIS A C 1
ATOM 851 O O . HIS A 1 111 ? -9.238 0.311 5.737 1.00 98.00 111 HIS A O 1
ATOM 857 N N . ILE A 1 112 ? -10.870 -0.637 6.964 1.00 98.38 112 ILE A N 1
ATOM 858 C CA . ILE A 1 112 ? -10.636 0.085 8.217 1.00 98.38 112 ILE A CA 1
ATOM 859 C C . ILE A 1 112 ? -10.646 -0.962 9.326 1.00 98.38 112 ILE A C 1
ATOM 861 O O . ILE A 1 112 ? -11.599 -1.733 9.416 1.00 98.38 112 ILE A O 1
ATOM 865 N N . GLU A 1 113 ? -9.611 -1.011 10.157 1.00 98.44 113 GLU A N 1
ATOM 866 C CA . GLU A 1 113 ? -9.540 -1.913 11.308 1.00 98.44 113 GLU A CA 1
ATOM 867 C C . GLU A 1 113 ? -9.456 -1.110 12.605 1.00 98.44 113 GLU A C 1
ATOM 869 O O . GLU A 1 113 ? -8.520 -0.340 12.799 1.00 98.44 113 GLU A O 1
ATOM 874 N N . ILE A 1 114 ? -10.412 -1.310 13.510 1.00 98.69 114 ILE A N 1
ATOM 875 C CA . ILE A 1 114 ? -10.290 -0.852 14.900 1.00 98.69 114 ILE A CA 1
ATOM 876 C C . ILE A 1 114 ? -9.418 -1.871 15.626 1.00 98.69 114 ILE A C 1
ATOM 878 O O . ILE A 1 114 ? -9.776 -3.047 15.654 1.00 98.69 114 ILE A O 1
ATOM 882 N N . GLN A 1 115 ? -8.304 -1.441 16.212 1.00 98.62 115 GLN A N 1
ATOM 883 C CA . GLN A 1 115 ? -7.400 -2.309 16.965 1.00 98.62 115 GLN A CA 1
ATOM 884 C C . GLN A 1 115 ? -7.643 -2.155 18.464 1.00 98.62 115 GLN A C 1
ATOM 886 O O . GLN A 1 115 ? -7.635 -1.042 18.992 1.00 98.62 115 GLN A O 1
ATOM 891 N N . VAL A 1 116 ? -7.840 -3.279 19.152 1.00 98.56 116 VAL A N 1
ATOM 892 C CA . VAL A 1 116 ? -8.218 -3.318 20.568 1.00 98.56 116 VAL A CA 1
ATOM 893 C C . VAL A 1 116 ? -7.153 -4.052 21.367 1.00 98.56 116 VAL A C 1
ATOM 895 O O . VAL A 1 116 ? -6.783 -5.183 21.052 1.00 98.56 116 VAL A O 1
ATOM 898 N N . ASP A 1 117 ? -6.658 -3.393 22.409 1.00 97.81 117 ASP A N 1
ATOM 899 C CA . ASP A 1 117 ? -5.649 -3.913 23.322 1.00 97.81 117 ASP A CA 1
ATOM 900 C C . ASP A 1 117 ? -5.672 -3.108 24.628 1.00 97.81 117 ASP A C 1
ATOM 902 O O . ASP A 1 117 ? -5.219 -1.967 24.684 1.00 97.81 117 ASP A O 1
ATOM 906 N N . ARG A 1 118 ? -6.222 -3.695 25.692 1.00 97.06 118 ARG A N 1
ATOM 907 C CA . ARG A 1 118 ? -6.387 -3.006 26.983 1.00 97.06 118 ARG A CA 1
ATOM 908 C C . ARG A 1 118 ? -5.095 -2.886 27.791 1.00 97.06 118 ARG A C 1
ATOM 910 O O . ARG A 1 118 ? -5.077 -2.138 28.760 1.00 97.06 118 ARG A O 1
ATOM 917 N N . GLU A 1 119 ? -4.041 -3.600 27.406 1.00 96.88 119 GLU A N 1
ATOM 918 C CA . GLU A 1 119 ? -2.728 -3.505 28.055 1.00 96.88 119 GLU A CA 1
ATOM 919 C C . GLU A 1 119 ? -1.812 -2.491 27.346 1.00 96.88 119 GLU A C 1
ATOM 921 O O . GLU A 1 119 ? -0.759 -2.120 27.871 1.00 96.88 119 GLU A O 1
ATOM 926 N N . ASP A 1 120 ? -2.211 -2.023 26.159 1.00 96.19 120 ASP A N 1
ATOM 927 C CA . ASP A 1 120 ? -1.486 -1.013 25.398 1.00 96.19 120 ASP A CA 1
ATOM 928 C C . ASP A 1 120 ? -1.478 0.347 26.113 1.00 96.19 120 ASP A C 1
ATOM 930 O O . ASP A 1 120 ? -2.423 0.728 26.804 1.00 96.19 120 ASP A O 1
ATOM 934 N N . SER A 1 121 ? -0.402 1.112 25.918 1.00 93.00 121 SER A N 1
ATOM 935 C CA . SER A 1 121 ? -0.223 2.424 26.542 1.00 93.00 121 SER A CA 1
ATOM 936 C C . SER A 1 121 ? -1.332 3.437 26.242 1.00 93.00 121 SER A C 1
ATOM 938 O O . SER A 1 121 ? -1.565 4.293 27.088 1.00 93.00 121 SER A O 1
ATOM 940 N N . VAL A 1 122 ? -1.991 3.336 25.085 1.00 94.19 122 VAL A N 1
ATOM 941 C CA . VAL A 1 122 ? -3.146 4.156 24.700 1.00 94.19 122 VAL A CA 1
ATOM 942 C C . VAL A 1 122 ? -4.440 3.410 25.008 1.00 94.19 122 VAL A C 1
ATOM 944 O O . VAL A 1 122 ? -5.339 3.961 25.640 1.00 94.19 122 VAL A O 1
ATOM 947 N N . GLY A 1 123 ? -4.525 2.137 24.613 1.00 96.12 123 GLY A N 1
ATOM 948 C CA . GLY A 1 123 ? -5.753 1.352 24.753 1.00 96.12 123 GLY A CA 1
ATOM 949 C C . GLY A 1 123 ? -6.214 1.165 26.201 1.00 96.12 123 GLY A C 1
ATOM 950 O O . GLY A 1 123 ? -7.416 1.110 26.450 1.00 96.12 123 GLY A O 1
ATOM 951 N N . LYS A 1 124 ? -5.301 1.153 27.180 1.00 95.75 124 LYS A N 1
ATOM 952 C CA . LYS A 1 124 ? -5.650 1.075 28.610 1.00 95.75 124 LYS A CA 1
ATOM 953 C C . LYS A 1 124 ? -6.497 2.253 29.114 1.00 95.75 124 LYS A C 1
ATOM 955 O O . LYS A 1 124 ? -7.248 2.086 30.073 1.00 95.75 124 LYS A O 1
ATOM 960 N N . ASP A 1 125 ? -6.354 3.425 28.493 1.00 93.19 125 ASP A N 1
ATOM 961 C CA . ASP A 1 125 ? -7.039 4.660 28.887 1.00 93.19 125 ASP A CA 1
ATOM 962 C C . ASP A 1 125 ? -8.330 4.875 28.061 1.00 93.19 125 ASP A C 1
ATOM 964 O O . ASP A 1 125 ? -9.153 5.730 28.392 1.00 93.19 125 ASP A O 1
ATOM 968 N N . ASP A 1 126 ? -8.564 4.057 27.026 1.00 96.94 126 ASP A N 1
ATOM 969 C CA . ASP A 1 126 ? -9.799 4.037 26.243 1.00 96.94 126 ASP A CA 1
ATOM 970 C C . ASP A 1 126 ? -10.838 3.070 26.846 1.00 96.94 126 ASP A C 1
ATOM 972 O O . ASP A 1 126 ? -10.564 1.902 27.135 1.00 96.94 126 ASP A O 1
ATOM 976 N N . ALA A 1 127 ? -12.087 3.528 26.994 1.00 96.81 127 ALA A N 1
ATOM 977 C CA . ALA A 1 127 ? -13.158 2.736 27.605 1.00 96.81 127 ALA A CA 1
ATOM 978 C C . ALA A 1 127 ? -13.413 1.397 26.884 1.00 96.81 127 ALA A C 1
ATOM 980 O O . ALA A 1 127 ? -13.711 0.394 27.540 1.00 96.81 127 ALA A O 1
ATOM 981 N N . ALA A 1 128 ? -13.248 1.354 25.560 1.00 97.62 128 ALA A N 1
ATOM 982 C CA . ALA A 1 128 ? -13.396 0.162 24.732 1.00 97.62 128 ALA A CA 1
ATOM 983 C C . ALA A 1 128 ? -12.091 -0.620 24.535 1.00 97.62 128 ALA A C 1
ATOM 985 O O . ALA A 1 128 ? -12.122 -1.708 23.961 1.00 97.62 128 ALA A O 1
ATOM 986 N N . GLY A 1 129 ? -10.961 -0.109 25.028 1.00 97.94 129 GLY A N 1
ATOM 987 C CA . GLY A 1 129 ? -9.649 -0.700 24.797 1.00 97.94 129 GLY A CA 1
ATOM 988 C C . GLY A 1 129 ? -9.049 -0.356 23.435 1.00 97.94 129 GLY A C 1
ATOM 989 O O . GLY A 1 129 ? -8.138 -1.056 23.001 1.00 97.94 129 GLY A O 1
ATOM 990 N N . ILE A 1 130 ? -9.574 0.644 22.716 1.00 98.44 130 ILE A N 1
ATOM 991 C CA . ILE A 1 130 ? -9.093 0.982 21.370 1.00 98.44 130 ILE A CA 1
ATOM 992 C C . ILE A 1 130 ? -7.696 1.589 21.476 1.00 98.44 130 ILE A C 1
ATOM 994 O O . ILE A 1 130 ? -7.534 2.681 22.019 1.00 98.44 130 ILE A O 1
ATOM 998 N N . LYS A 1 131 ? -6.698 0.902 20.916 1.00 97.81 131 LYS A N 1
ATOM 999 C CA . LYS A 1 131 ? -5.323 1.411 20.866 1.00 97.81 131 LYS A CA 1
ATOM 1000 C C . LYS A 1 131 ? -5.005 2.196 19.600 1.00 97.81 131 LYS A C 1
ATOM 1002 O O . LYS A 1 131 ? -4.173 3.090 19.656 1.00 97.81 131 LYS A O 1
ATOM 1007 N N . ASP A 1 132 ? -5.657 1.870 18.483 1.00 98.31 132 ASP A N 1
ATOM 1008 C CA . ASP A 1 132 ? -5.467 2.555 17.201 1.00 98.31 132 ASP A CA 1
ATOM 1009 C C . ASP A 1 132 ? -6.595 2.221 16.208 1.00 98.31 132 ASP A C 1
ATOM 1011 O O . ASP A 1 132 ? -7.393 1.299 16.414 1.00 98.31 132 ASP A O 1
ATOM 1015 N N . ILE A 1 133 ? -6.620 2.944 15.091 1.00 98.38 133 ILE A N 1
ATOM 1016 C CA . ILE A 1 133 ? -7.391 2.629 13.893 1.00 98.38 133 ILE A CA 1
ATOM 1017 C C . ILE A 1 133 ? -6.420 2.476 12.722 1.00 98.38 133 ILE A C 1
ATOM 1019 O O . ILE A 1 133 ? -5.785 3.433 12.296 1.00 98.38 133 ILE A O 1
ATOM 1023 N N . LEU A 1 134 ? -6.342 1.283 12.144 1.00 97.69 134 LEU A N 1
ATOM 1024 C CA . LEU A 1 134 ? -5.526 1.018 10.964 1.00 97.69 134 LEU A CA 1
ATOM 1025 C C . LEU A 1 134 ? -6.343 1.276 9.692 1.00 97.69 134 LEU A C 1
ATOM 1027 O O . LEU A 1 134 ? -7.366 0.627 9.454 1.00 97.69 134 LEU A O 1
ATOM 1031 N N . ILE A 1 135 ? -5.876 2.205 8.857 1.00 96.88 135 ILE A N 1
ATOM 1032 C CA . ILE A 1 135 ? -6.537 2.585 7.601 1.00 96.88 135 ILE A CA 1
ATOM 1033 C C . ILE A 1 135 ? -5.758 2.014 6.418 1.00 96.88 135 ILE A C 1
ATOM 1035 O O . ILE A 1 135 ? -4.574 2.313 6.262 1.00 96.88 135 ILE A O 1
ATOM 1039 N N . GLU A 1 136 ? -6.420 1.235 5.556 1.00 96.94 136 GLU A N 1
ATOM 1040 C CA . GLU A 1 136 ? -5.861 0.863 4.251 1.00 96.94 136 GLU A CA 1
ATOM 1041 C C . GLU A 1 136 ? -5.715 2.122 3.384 1.00 96.94 136 GLU A C 1
ATOM 1043 O O . GLU A 1 136 ? -6.684 2.849 3.150 1.00 96.94 136 GLU A O 1
ATOM 1048 N N . SER A 1 137 ? -4.494 2.398 2.928 1.00 93.06 137 SER A N 1
ATOM 1049 C CA . SER A 1 137 ? -4.117 3.689 2.351 1.00 93.06 137 SER A CA 1
ATOM 1050 C C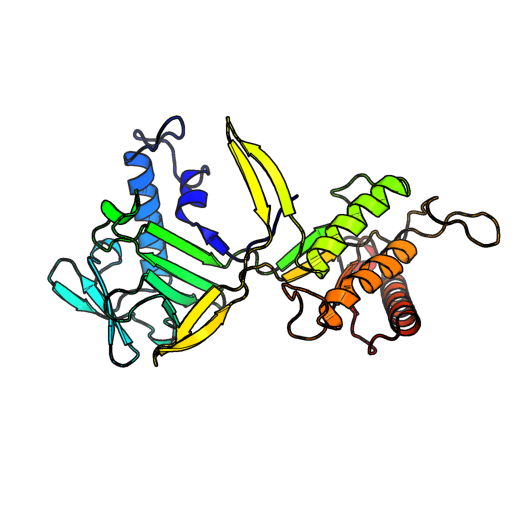 . SER A 1 137 ? -3.319 3.534 1.056 1.00 93.06 137 SER A C 1
ATOM 1052 O O . SER A 1 137 ? -3.880 3.656 -0.034 1.00 93.06 137 SER A O 1
ATOM 1054 N N . ALA A 1 138 ? -2.018 3.250 1.142 1.00 92.44 138 ALA A N 1
ATOM 1055 C CA . ALA A 1 138 ? -1.129 3.079 -0.002 1.00 92.44 138 ALA A CA 1
ATOM 1056 C C . ALA A 1 138 ? -1.380 1.730 -0.702 1.00 92.44 138 ALA A C 1
ATOM 1058 O O . ALA A 1 138 ? -0.528 0.847 -0.709 1.00 92.44 138 ALA A O 1
ATOM 1059 N N . VAL A 1 139 ? -2.551 1.559 -1.323 1.00 94.25 139 VAL A N 1
ATOM 1060 C CA . VAL A 1 139 ? -2.964 0.316 -2.009 1.00 94.25 139 VAL A CA 1
ATOM 1061 C C . VAL A 1 139 ? -1.999 -0.059 -3.138 1.00 94.25 139 VAL A C 1
ATOM 1063 O O . VAL A 1 139 ? -1.779 -1.241 -3.404 1.00 94.25 139 VAL A O 1
ATOM 1066 N N . THR A 1 140 ? -1.388 0.939 -3.782 1.00 96.50 140 THR A N 1
ATOM 1067 C CA . THR A 1 140 ? -0.338 0.754 -4.789 1.00 96.50 140 THR A CA 1
ATOM 1068 C C . THR A 1 140 ? 0.834 1.699 -4.545 1.00 96.50 140 THR A C 1
ATOM 1070 O O . THR A 1 140 ? 0.611 2.844 -4.155 1.00 96.50 140 THR A O 1
ATOM 1073 N N . THR A 1 141 ? 2.056 1.264 -4.850 1.00 97.69 141 THR A N 1
ATOM 1074 C CA . THR A 1 141 ? 3.265 2.096 -4.772 1.00 97.69 141 THR A CA 1
ATOM 1075 C C . THR A 1 141 ? 4.102 1.944 -6.033 1.00 97.69 141 THR A C 1
ATOM 1077 O O . THR A 1 141 ? 4.295 0.834 -6.525 1.00 97.69 141 THR A O 1
ATOM 1080 N N . ILE A 1 142 ? 4.643 3.053 -6.535 1.00 98.38 142 ILE A N 1
ATOM 1081 C CA . ILE A 1 142 ? 5.589 3.066 -7.651 1.00 98.38 142 ILE A CA 1
ATOM 1082 C C . ILE A 1 142 ? 7.013 3.057 -7.084 1.00 98.38 142 ILE A C 1
ATOM 1084 O O . ILE A 1 142 ? 7.442 4.020 -6.456 1.00 98.38 142 ILE A O 1
ATOM 1088 N N . GLN A 1 143 ? 7.740 1.966 -7.313 1.00 98.38 143 GLN A N 1
ATOM 1089 C CA . GLN A 1 143 ? 9.176 1.866 -7.068 1.00 98.38 143 GLN A CA 1
ATOM 1090 C C . GLN A 1 143 ? 9.904 2.561 -8.210 1.00 98.38 143 GLN A C 1
ATOM 1092 O O . GLN A 1 143 ? 9.873 2.108 -9.354 1.00 98.38 143 GLN A O 1
ATOM 1097 N N . ASP A 1 144 ? 10.499 3.702 -7.910 1.00 98.44 144 ASP A N 1
ATOM 1098 C CA . ASP A 1 144 ? 10.935 4.629 -8.937 1.00 98.44 144 ASP A CA 1
ATOM 1099 C C . ASP A 1 144 ? 12.409 4.449 -9.316 1.00 98.44 144 ASP A C 1
ATOM 1101 O O . ASP A 1 144 ? 13.287 4.510 -8.455 1.00 98.44 144 ASP A O 1
ATOM 1105 N N . LEU A 1 145 ? 12.666 4.234 -10.610 1.00 98.31 145 LEU A N 1
ATOM 1106 C CA . LEU A 1 145 ? 14.005 4.177 -11.201 1.00 98.31 145 LEU A CA 1
ATOM 1107 C C . LEU A 1 145 ? 14.312 5.389 -12.091 1.00 98.31 145 LEU A C 1
ATOM 1109 O O . LEU A 1 145 ? 15.300 5.364 -12.822 1.00 98.31 145 LEU A O 1
ATOM 1113 N N . GLU A 1 146 ? 13.459 6.412 -12.055 1.00 97.56 146 GLU A N 1
ATOM 1114 C CA . GLU A 1 146 ? 13.550 7.608 -12.883 1.00 97.56 146 GLU A CA 1
ATOM 1115 C C . GLU A 1 146 ? 13.763 8.865 -12.017 1.00 97.56 146 GLU A C 1
ATOM 1117 O O . GLU A 1 146 ? 14.807 8.994 -11.385 1.00 97.56 146 GLU A O 1
ATOM 1122 N N . ASP A 1 147 ? 12.808 9.802 -11.975 1.00 95.56 147 ASP A N 1
ATOM 1123 C CA . ASP A 1 147 ? 13.076 11.179 -11.534 1.00 95.56 147 ASP A CA 1
ATOM 1124 C C . ASP A 1 147 ? 13.423 11.343 -10.040 1.00 95.56 147 ASP A C 1
ATOM 1126 O O . ASP A 1 147 ? 13.943 12.391 -9.657 1.00 95.56 147 ASP A O 1
ATOM 1130 N N . SER A 1 148 ? 13.133 10.364 -9.171 1.00 96.12 148 SER A N 1
ATOM 1131 C CA . SER A 1 148 ? 13.469 10.453 -7.737 1.00 96.12 148 SER A CA 1
ATOM 1132 C C . SER A 1 148 ? 14.820 9.843 -7.358 1.00 96.12 148 SER A C 1
ATOM 1134 O O . SER A 1 148 ? 15.199 9.903 -6.183 1.00 96.12 148 SER A O 1
ATOM 1136 N N . ILE A 1 149 ? 15.569 9.285 -8.317 1.00 97.00 149 ILE A N 1
ATOM 1137 C CA . ILE A 1 149 ? 16.904 8.729 -8.074 1.00 97.00 149 ILE A CA 1
ATOM 1138 C C . ILE A 1 149 ? 17.952 9.345 -9.004 1.00 97.00 149 ILE A C 1
ATOM 1140 O O . ILE A 1 149 ? 17.655 9.816 -10.096 1.00 97.00 149 ILE A O 1
ATOM 1144 N N . ALA A 1 150 ? 19.213 9.307 -8.578 1.00 97.06 150 ALA A N 1
ATOM 1145 C CA . ALA A 1 150 ? 20.353 9.565 -9.448 1.00 97.06 150 ALA A CA 1
ATOM 1146 C C . ALA A 1 150 ? 21.049 8.228 -9.714 1.00 97.06 150 ALA A C 1
ATOM 1148 O O . ALA A 1 150 ? 21.636 7.659 -8.795 1.00 97.06 150 ALA A O 1
ATOM 1149 N N . ALA A 1 151 ? 20.941 7.716 -10.941 1.00 96.75 151 ALA A N 1
ATOM 1150 C CA . ALA A 1 151 ? 21.602 6.482 -11.341 1.00 96.75 151 ALA A CA 1
ATOM 1151 C C . ALA A 1 151 ? 22.257 6.632 -12.713 1.00 96.75 151 ALA A C 1
ATOM 1153 O O . ALA A 1 151 ? 21.596 6.515 -13.740 1.00 96.75 151 ALA A O 1
ATOM 1154 N N . VAL A 1 152 ? 23.557 6.931 -12.719 1.00 95.88 152 VAL A N 1
ATOM 1155 C CA . VAL A 1 152 ? 24.266 7.392 -13.927 1.00 95.88 152 VAL A CA 1
ATOM 1156 C C . VAL A 1 152 ? 25.202 6.344 -14.520 1.00 95.88 152 VAL A C 1
ATOM 1158 O O . VAL A 1 152 ? 25.652 6.488 -15.654 1.00 95.88 152 VAL A O 1
ATOM 1161 N N . ASP A 1 153 ? 25.481 5.273 -13.779 1.00 96.31 153 ASP A N 1
ATOM 1162 C CA . ASP A 1 153 ? 26.361 4.193 -14.209 1.00 96.31 153 ASP A CA 1
ATOM 1163 C C . ASP A 1 153 ? 25.858 2.804 -13.778 1.00 96.31 153 ASP A C 1
ATOM 1165 O O . ASP A 1 153 ? 24.801 2.639 -13.160 1.00 96.31 153 ASP A O 1
ATOM 1169 N N . ALA A 1 154 ? 26.628 1.771 -14.124 1.00 97.81 154 ALA A N 1
ATOM 1170 C CA . ALA A 1 154 ? 26.295 0.389 -13.801 1.00 97.81 154 ALA A CA 1
ATOM 1171 C C . ALA A 1 154 ? 26.172 0.125 -12.289 1.00 97.81 154 ALA A C 1
ATOM 1173 O O . ALA A 1 154 ? 25.333 -0.680 -11.884 1.00 97.81 154 ALA A O 1
ATOM 1174 N N . GLY A 1 155 ? 26.997 0.762 -11.455 1.00 98.06 155 GLY A N 1
ATOM 1175 C CA . GLY A 1 155 ? 26.980 0.577 -10.004 1.00 98.06 155 GLY A CA 1
ATOM 1176 C C . GLY A 1 155 ? 25.678 1.084 -9.391 1.00 98.06 155 GLY A C 1
ATOM 1177 O O . GLY A 1 155 ? 25.050 0.378 -8.588 1.00 98.06 155 GLY A O 1
ATOM 1178 N N . ASP A 1 156 ? 25.227 2.253 -9.837 1.00 98.06 156 ASP A N 1
ATOM 1179 C CA . ASP A 1 156 ? 23.954 2.821 -9.405 1.00 98.06 156 ASP A CA 1
ATOM 1180 C C . ASP A 1 156 ? 22.768 1.970 -9.879 1.00 98.06 156 ASP A C 1
ATOM 1182 O O . ASP A 1 156 ? 21.914 1.580 -9.072 1.00 98.06 156 ASP A O 1
ATOM 1186 N N . LYS A 1 157 ? 22.736 1.598 -11.170 1.00 98.31 157 LYS A N 1
ATOM 1187 C CA . LYS A 1 157 ? 21.652 0.774 -11.734 1.00 98.31 157 LYS A CA 1
ATOM 1188 C C . LYS A 1 157 ? 21.564 -0.586 -11.051 1.00 98.31 157 LYS A C 1
ATOM 1190 O O . LYS A 1 157 ? 20.475 -1.018 -10.682 1.00 98.31 157 LYS A O 1
ATOM 1195 N N . VAL A 1 158 ? 22.699 -1.240 -10.792 1.00 98.50 158 VAL A N 1
ATOM 1196 C CA . VAL A 1 158 ? 22.740 -2.504 -10.040 1.00 98.50 158 VAL A CA 1
ATOM 1197 C C . VAL A 1 158 ? 22.192 -2.330 -8.624 1.00 98.50 158 VAL A C 1
ATOM 1199 O O . VAL A 1 158 ? 21.508 -3.224 -8.127 1.00 98.50 158 VAL A O 1
ATOM 1202 N N . SER A 1 159 ? 22.463 -1.205 -7.964 1.00 97.94 159 SER A N 1
ATOM 1203 C CA . SER A 1 159 ? 21.934 -0.932 -6.623 1.00 97.94 159 SER A CA 1
ATOM 1204 C C . SER A 1 159 ? 20.413 -0.785 -6.635 1.00 97.94 159 SER A C 1
ATOM 1206 O O . SER A 1 159 ? 19.728 -1.403 -5.817 1.00 97.94 159 SER A O 1
ATOM 1208 N N . ALA A 1 160 ? 19.874 -0.065 -7.617 1.00 98.06 160 ALA A N 1
ATOM 1209 C CA . ALA A 1 160 ? 18.437 0.079 -7.798 1.00 98.06 160 ALA A CA 1
ATOM 1210 C C . ALA A 1 160 ? 17.752 -1.259 -8.155 1.00 98.06 160 ALA A C 1
ATOM 1212 O O . ALA A 1 160 ? 16.775 -1.659 -7.516 1.00 98.06 160 ALA A O 1
ATOM 1213 N N . TYR A 1 161 ? 18.321 -2.018 -9.097 1.00 98.69 161 TYR A N 1
ATOM 1214 C CA . TYR A 1 161 ? 17.828 -3.348 -9.468 1.00 98.69 161 TYR A CA 1
ATOM 1215 C C . TYR A 1 161 ? 17.911 -4.350 -8.315 1.00 98.69 161 TYR A C 1
ATOM 1217 O O . TYR A 1 161 ? 17.030 -5.193 -8.177 1.00 98.69 161 TYR A O 1
ATOM 1225 N N . ARG A 1 162 ? 18.929 -4.260 -7.451 1.00 98.50 162 ARG A N 1
ATOM 1226 C CA . ARG A 1 162 ? 19.044 -5.117 -6.263 1.00 98.50 162 ARG A CA 1
ATOM 1227 C C . ARG A 1 162 ? 17.911 -4.868 -5.270 1.00 98.50 162 ARG A C 1
ATOM 1229 O O . ARG A 1 162 ? 17.374 -5.834 -4.733 1.00 98.50 162 ARG A O 1
ATOM 1236 N N . ASN A 1 163 ? 17.520 -3.612 -5.060 1.00 98.12 163 ASN A N 1
ATOM 1237 C CA . ASN A 1 163 ? 16.362 -3.291 -4.224 1.00 98.12 163 ASN A CA 1
ATOM 1238 C C . ASN A 1 163 ? 15.076 -3.862 -4.834 1.00 98.12 163 ASN A C 1
ATOM 1240 O O . ASN A 1 163 ? 14.325 -4.542 -4.137 1.00 98.12 163 ASN A O 1
ATOM 1244 N N . TRP A 1 164 ? 14.867 -3.679 -6.144 1.00 98.62 164 TRP A N 1
ATOM 1245 C CA . TRP A 1 164 ? 13.732 -4.282 -6.853 1.00 98.62 164 TRP A CA 1
ATOM 1246 C C . TRP A 1 164 ? 13.724 -5.816 -6.757 1.00 98.62 164 TRP A C 1
ATOM 1248 O O . TRP A 1 164 ? 12.676 -6.421 -6.538 1.00 98.62 164 TRP A O 1
ATOM 1258 N N . LEU A 1 165 ? 14.894 -6.453 -6.835 1.00 98.56 165 LEU A N 1
ATOM 1259 C CA . LEU A 1 165 ? 15.045 -7.898 -6.667 1.00 98.56 165 LEU A CA 1
ATOM 1260 C C . LEU A 1 165 ? 14.644 -8.367 -5.275 1.00 98.56 165 LEU A C 1
ATOM 1262 O O . LEU A 1 165 ? 13.900 -9.339 -5.166 1.00 98.56 165 LEU A O 1
ATOM 1266 N N . GLY A 1 166 ? 15.093 -7.678 -4.226 1.00 98.12 166 GLY A N 1
ATOM 1267 C CA . GLY A 1 166 ? 14.689 -8.018 -2.864 1.00 98.12 166 GLY A CA 1
ATOM 1268 C C . GLY A 1 166 ? 13.178 -7.880 -2.654 1.00 98.12 166 GLY A C 1
ATOM 1269 O O . GLY A 1 166 ? 12.571 -8.708 -1.975 1.00 98.12 166 GLY A O 1
ATOM 1270 N N . LEU A 1 167 ? 12.547 -6.876 -3.276 1.00 97.94 167 LEU A N 1
ATOM 1271 C CA . LEU A 1 167 ? 11.088 -6.718 -3.251 1.00 97.94 167 LEU A CA 1
ATOM 1272 C C . LEU A 1 167 ? 10.382 -7.877 -3.964 1.00 97.94 167 LEU A C 1
ATOM 1274 O O . LEU A 1 167 ? 9.464 -8.466 -3.402 1.00 97.94 167 LEU A O 1
ATOM 1278 N N . MET A 1 168 ? 10.828 -8.245 -5.168 1.00 98.25 168 MET A N 1
ATOM 1279 C CA . MET A 1 168 ? 10.217 -9.324 -5.961 1.00 98.25 168 MET A CA 1
ATOM 1280 C C . MET A 1 168 ? 10.495 -10.730 -5.426 1.00 98.25 168 MET A C 1
ATOM 1282 O O . MET A 1 168 ? 9.775 -11.659 -5.777 1.00 98.25 168 MET A O 1
ATOM 1286 N N . LYS A 1 169 ? 11.507 -10.896 -4.570 1.00 97.94 169 LYS A N 1
ATOM 1287 C CA . LYS A 1 169 ? 11.747 -12.129 -3.806 1.00 97.94 169 LYS A CA 1
ATOM 1288 C C . LYS A 1 169 ? 11.080 -12.125 -2.429 1.00 97.94 169 LYS A C 1
ATOM 1290 O O . LYS A 1 169 ? 11.021 -13.174 -1.789 1.00 97.94 169 LYS A O 1
ATOM 1295 N N . GLY A 1 170 ? 10.607 -10.972 -1.959 1.00 96.69 170 GLY A N 1
ATOM 1296 C CA . GLY A 1 170 ? 10.026 -10.816 -0.630 1.00 96.69 170 GLY A CA 1
ATOM 1297 C C . GLY A 1 170 ? 11.040 -10.883 0.519 1.00 96.69 170 GLY A C 1
ATOM 1298 O O . GLY A 1 170 ? 10.637 -11.131 1.650 1.00 96.69 170 GLY A O 1
ATOM 1299 N N . ASP A 1 171 ? 12.339 -10.697 0.255 1.00 96.38 171 ASP A N 1
ATOM 1300 C CA . ASP A 1 171 ? 13.420 -10.825 1.249 1.00 96.38 171 ASP A CA 1
ATOM 1301 C C . ASP A 1 171 ? 14.175 -9.515 1.529 1.00 96.38 171 ASP A C 1
ATOM 1303 O O . ASP A 1 171 ? 15.166 -9.513 2.268 1.00 96.38 171 ASP A O 1
ATOM 1307 N N . LEU A 1 172 ? 13.694 -8.392 0.982 1.00 96.88 172 LEU A N 1
ATOM 1308 C CA . LEU A 1 172 ? 14.279 -7.083 1.245 1.00 96.88 172 LEU A CA 1
ATOM 1309 C C . LEU A 1 172 ? 14.174 -6.719 2.730 1.00 96.88 172 LEU A C 1
ATOM 1311 O O . LEU A 1 172 ? 13.087 -6.692 3.316 1.00 96.88 172 LEU A O 1
ATOM 1315 N N . LYS A 1 173 ? 15.320 -6.376 3.311 1.00 95.00 173 LYS A N 1
ATOM 1316 C CA . LYS A 1 173 ? 15.440 -5.880 4.677 1.00 95.00 173 LYS A CA 1
ATOM 1317 C C . LYS A 1 173 ? 16.604 -4.908 4.795 1.00 95.00 173 LYS A C 1
ATOM 1319 O O . LYS A 1 173 ? 17.569 -5.013 4.044 1.00 95.00 173 LYS A O 1
ATOM 1324 N N . GLU A 1 174 ? 16.508 -4.013 5.767 1.00 93.50 174 GLU A N 1
ATOM 1325 C CA . GLU A 1 174 ? 17.523 -3.005 6.070 1.00 93.50 174 GLU A CA 1
ATOM 1326 C C . GLU A 1 174 ? 17.690 -2.885 7.583 1.00 93.50 174 GLU A C 1
ATOM 1328 O O . GLU A 1 174 ? 16.698 -2.842 8.318 1.00 93.50 174 GLU A O 1
ATOM 1333 N N . THR A 1 175 ? 18.934 -2.794 8.044 1.00 93.12 175 THR A N 1
ATOM 1334 C CA . THR A 1 175 ? 19.267 -2.645 9.462 1.00 93.12 175 THR A CA 1
ATOM 1335 C C . THR A 1 175 ? 19.889 -1.276 9.706 1.00 93.12 175 THR A C 1
ATOM 1337 O O . THR A 1 175 ? 20.815 -0.875 9.009 1.00 93.12 175 THR A O 1
ATOM 1340 N N . PHE A 1 176 ? 19.371 -0.543 10.689 1.00 91.88 176 PHE A N 1
ATOM 1341 C CA . PHE A 1 176 ? 19.828 0.804 11.027 1.00 91.88 176 PHE A CA 1
ATOM 1342 C C . PHE A 1 176 ? 19.761 1.048 12.536 1.00 91.88 176 PHE A C 1
ATOM 1344 O O . PHE A 1 176 ? 19.072 0.346 13.274 1.00 91.88 176 PHE A O 1
ATOM 1351 N N . ILE A 1 177 ? 20.471 2.077 12.995 1.00 92.56 177 ILE A N 1
ATOM 1352 C CA . ILE A 1 177 ? 20.531 2.457 14.408 1.00 92.56 177 ILE A CA 1
ATOM 1353 C C . ILE A 1 177 ? 19.517 3.576 14.671 1.00 92.56 177 ILE A C 1
ATOM 1355 O O . ILE A 1 177 ? 19.516 4.596 13.980 1.00 92.56 177 ILE A O 1
ATOM 1359 N N . LYS A 1 178 ? 18.660 3.400 15.681 1.00 85.69 178 LYS A N 1
ATOM 1360 C CA . LYS A 1 178 ? 17.740 4.431 16.184 1.00 85.69 178 LYS A CA 1
ATOM 1361 C C . LYS A 1 178 ? 17.982 4.615 17.681 1.00 85.69 178 LYS A C 1
ATOM 1363 O O . LYS A 1 178 ? 17.642 3.744 18.478 1.00 85.69 178 LYS A O 1
ATOM 1368 N N . GLY A 1 179 ? 18.564 5.753 18.061 1.00 87.81 179 GLY A N 1
ATOM 1369 C CA . GLY A 1 179 ? 19.078 5.940 19.421 1.00 87.81 179 GLY A CA 1
ATOM 1370 C C . GLY A 1 179 ? 20.226 4.964 19.686 1.00 87.81 179 GLY A C 1
ATOM 1371 O O . GLY A 1 179 ? 21.138 4.876 18.871 1.00 87.81 179 GLY A O 1
ATOM 1372 N N . ASP A 1 180 ? 20.133 4.193 20.769 1.00 91.56 180 ASP A N 1
ATOM 1373 C CA . ASP A 1 180 ? 21.143 3.194 21.154 1.00 91.56 180 ASP A CA 1
ATOM 1374 C C . ASP A 1 180 ? 20.773 1.760 20.730 1.00 91.56 180 ASP A C 1
ATOM 1376 O O . ASP A 1 180 ? 21.387 0.793 21.175 1.00 91.56 180 ASP A O 1
ATOM 1380 N N . SER A 1 181 ? 19.730 1.595 19.910 1.00 90.12 181 SER A N 1
ATOM 1381 C CA . SER A 1 181 ? 19.217 0.284 19.500 1.00 90.12 181 SER A CA 1
ATOM 1382 C C . SER A 1 181 ? 19.334 0.065 17.997 1.00 90.12 181 SER A C 1
ATOM 1384 O O . SER A 1 181 ? 19.004 0.937 17.189 1.00 90.12 181 SER A O 1
ATOM 1386 N N . GLU A 1 182 ? 19.774 -1.134 17.630 1.00 94.50 182 GLU A N 1
ATOM 1387 C CA . GLU A 1 182 ? 19.743 -1.629 16.259 1.00 94.50 182 GLU A CA 1
ATOM 1388 C C . GLU A 1 182 ? 18.334 -2.133 15.928 1.00 94.50 182 GLU A C 1
ATOM 1390 O O . GLU A 1 182 ? 17.742 -2.918 16.671 1.00 94.50 182 GLU A O 1
ATOM 1395 N N . LEU A 1 183 ? 17.784 -1.668 14.810 1.00 93.69 183 LEU A N 1
ATOM 1396 C CA . LEU A 1 183 ? 16.469 -2.053 14.317 1.00 93.69 183 LEU A CA 1
ATOM 1397 C C . LEU A 1 183 ? 16.599 -2.597 12.901 1.00 93.69 183 LEU A C 1
ATOM 1399 O O . LEU A 1 183 ? 17.234 -1.987 12.044 1.00 93.69 183 LEU A O 1
ATOM 1403 N N . THR A 1 184 ? 15.948 -3.730 12.645 1.00 92.81 184 THR A N 1
ATOM 1404 C CA . THR A 1 184 ? 15.831 -4.300 11.300 1.00 92.81 184 THR A CA 1
ATOM 1405 C C . THR A 1 184 ? 14.409 -4.122 10.796 1.00 92.81 184 THR A C 1
ATOM 1407 O O . THR A 1 184 ? 13.449 -4.526 11.449 1.00 92.81 184 THR A O 1
ATOM 1410 N N . ARG A 1 185 ? 14.279 -3.514 9.621 1.00 93.00 185 ARG A N 1
ATOM 1411 C CA . ARG A 1 185 ? 13.022 -3.333 8.897 1.00 93.00 185 ARG A CA 1
ATOM 1412 C C . ARG A 1 185 ? 12.934 -4.363 7.778 1.00 93.00 185 ARG A C 1
ATOM 1414 O O . ARG A 1 185 ? 13.898 -4.536 7.040 1.00 93.00 185 ARG A O 1
ATOM 1421 N N . GLN A 1 186 ? 11.780 -5.008 7.637 1.00 94.56 186 GLN A N 1
ATOM 1422 C CA . GLN A 1 186 ? 11.496 -6.012 6.606 1.00 94.56 186 GLN A CA 1
ATOM 1423 C C . GLN A 1 186 ? 10.047 -5.899 6.122 1.00 94.56 186 GLN A C 1
ATOM 1425 O O . GLN A 1 186 ? 9.221 -5.279 6.792 1.00 94.56 186 GLN A O 1
ATOM 1430 N N . LEU A 1 187 ? 9.742 -6.481 4.962 1.00 94.88 187 LEU A N 1
ATOM 1431 C CA . LEU A 1 187 ? 8.390 -6.473 4.400 1.00 94.88 187 LEU A CA 1
ATOM 1432 C C . LEU A 1 187 ? 7.369 -7.106 5.363 1.00 94.88 187 LEU A C 1
ATOM 1434 O O . LEU A 1 187 ? 7.624 -8.156 5.951 1.00 94.88 187 LEU A O 1
ATOM 1438 N N . ASN A 1 188 ? 6.200 -6.475 5.490 1.00 93.62 188 ASN A N 1
ATOM 1439 C CA . ASN A 1 188 ? 5.101 -6.993 6.304 1.00 93.62 188 ASN A CA 1
ATOM 1440 C C . ASN A 1 188 ? 4.519 -8.272 5.694 1.00 93.62 188 ASN A C 1
ATOM 1442 O O . ASN A 1 188 ? 4.394 -8.381 4.474 1.00 93.62 188 ASN A O 1
ATOM 1446 N N . HIS A 1 189 ? 4.094 -9.208 6.538 1.00 94.31 189 HIS A N 1
ATOM 1447 C CA . HIS A 1 189 ? 3.296 -10.361 6.118 1.00 94.31 189 HIS A CA 1
ATOM 1448 C C . HIS A 1 189 ? 1.856 -9.959 5.793 1.00 94.31 189 HIS A C 1
ATOM 1450 O O . HIS A 1 189 ? 1.436 -8.841 6.082 1.00 94.31 189 HIS A O 1
ATOM 1456 N N . ASP A 1 190 ? 1.107 -10.869 5.172 1.00 94.88 190 ASP A N 1
ATOM 1457 C CA . ASP A 1 190 ? -0.338 -10.705 5.023 1.00 94.88 190 ASP A CA 1
ATOM 1458 C C . ASP A 1 190 ? -1.030 -10.649 6.385 1.00 94.88 190 ASP A C 1
ATOM 1460 O O . ASP A 1 190 ? -0.562 -11.219 7.371 1.00 94.88 190 ASP A O 1
ATOM 1464 N N . ARG A 1 191 ? -2.137 -9.910 6.434 1.00 94.56 191 ARG A N 1
ATOM 1465 C CA . ARG A 1 191 ? -2.933 -9.718 7.644 1.00 94.56 191 ARG A CA 1
ATOM 1466 C C . ARG A 1 191 ? -4.028 -10.773 7.693 1.00 94.56 191 ARG A C 1
ATOM 1468 O O . ARG A 1 191 ? -4.813 -10.884 6.754 1.00 94.56 191 ARG A O 1
ATOM 1475 N N . GLU A 1 192 ? -4.079 -11.524 8.782 1.00 96.38 192 GLU A N 1
ATOM 1476 C CA . GLU A 1 192 ? -5.016 -12.634 8.982 1.00 96.38 192 GLU A CA 1
ATOM 1477 C C . GLU A 1 192 ? -6.257 -12.189 9.764 1.00 96.38 192 GLU A C 1
ATOM 1479 O O . GLU A 1 192 ? -6.136 -11.498 10.781 1.00 96.38 192 GLU A O 1
ATOM 1484 N N . TYR A 1 193 ? -7.431 -12.629 9.304 1.00 97.94 193 TYR A N 1
ATOM 1485 C CA . TYR A 1 193 ? -8.745 -12.333 9.878 1.00 97.94 193 TYR A CA 1
ATOM 1486 C C . TYR A 1 193 ? -9.646 -13.571 9.854 1.00 97.94 193 TYR A C 1
ATOM 1488 O O . TYR A 1 193 ? -9.419 -14.513 9.094 1.00 97.94 193 TYR A O 1
ATOM 1496 N N . LYS A 1 194 ? -10.710 -13.531 10.654 1.00 97.88 194 LYS A N 1
ATOM 1497 C CA . LYS A 1 194 ? -11.875 -14.414 10.567 1.00 97.88 194 LYS A CA 1
ATOM 1498 C C . LYS A 1 194 ? -13.054 -13.609 10.024 1.00 97.88 194 LYS A C 1
ATOM 1500 O O . LYS A 1 194 ? -13.231 -12.465 10.438 1.00 97.88 194 LYS A O 1
ATOM 1505 N N . ASP A 1 195 ? -13.834 -14.160 9.099 1.00 95.12 195 ASP A N 1
ATOM 1506 C CA . ASP A 1 195 ? -15.098 -13.549 8.670 1.00 95.12 195 ASP A CA 1
ATOM 1507 C C . ASP A 1 195 ? -16.161 -13.639 9.777 1.00 95.12 195 ASP A C 1
ATOM 1509 O O . ASP A 1 195 ? -15.897 -14.123 10.881 1.00 95.12 195 ASP A O 1
ATOM 1513 N N . ALA A 1 196 ? -17.359 -13.121 9.506 1.00 87.75 196 ALA A N 1
ATOM 1514 C CA . ALA A 1 196 ? -18.478 -13.141 10.444 1.00 87.75 196 ALA A CA 1
ATOM 1515 C C . ALA A 1 196 ? -18.797 -14.564 10.948 1.00 87.75 196 ALA A C 1
ATOM 1517 O O . ALA A 1 196 ? -19.113 -14.758 12.121 1.00 87.75 196 ALA A O 1
ATOM 1518 N N . GLU A 1 197 ? -18.654 -15.571 10.089 1.00 87.81 197 GLU A N 1
ATOM 1519 C CA . GLU A 1 197 ? -18.891 -16.980 10.395 1.00 87.81 197 GLU A CA 1
ATOM 1520 C C . GLU A 1 197 ? -17.676 -17.683 11.032 1.00 87.81 197 GLU A C 1
ATOM 1522 O O . GLU A 1 197 ? -17.728 -18.883 11.319 1.00 87.81 197 GLU A O 1
ATOM 1527 N N . GLY A 1 198 ? -16.583 -16.956 11.277 1.00 90.31 198 GLY A N 1
ATOM 1528 C CA . GLY A 1 198 ? -15.374 -17.468 11.916 1.00 90.31 198 GLY A CA 1
ATOM 1529 C C . GLY A 1 198 ? -14.382 -18.136 10.960 1.00 90.31 198 GLY A C 1
ATOM 1530 O O . GLY A 1 198 ? -13.385 -18.698 11.417 1.00 90.31 198 GLY A O 1
ATOM 1531 N N . LYS A 1 199 ? -14.619 -18.099 9.646 1.00 95.31 199 LYS A N 1
ATOM 1532 C CA . LYS A 1 199 ? -13.730 -18.692 8.645 1.00 95.31 199 LYS A CA 1
ATOM 1533 C C . LYS A 1 199 ? -12.560 -17.759 8.343 1.00 95.31 199 LYS A C 1
ATOM 1535 O O . LYS A 1 199 ? -12.717 -16.560 8.140 1.00 95.31 199 LYS A O 1
ATOM 1540 N N . GLU A 1 200 ? -11.369 -18.339 8.265 1.00 97.25 200 GLU A N 1
ATOM 1541 C CA . GLU A 1 200 ? -10.135 -17.594 8.030 1.00 97.25 200 GLU A CA 1
ATOM 1542 C C . GLU A 1 200 ? -10.039 -17.021 6.608 1.00 97.25 200 GLU A C 1
ATOM 1544 O O . GLU A 1 200 ? -10.339 -17.690 5.610 1.00 97.25 200 GLU A O 1
ATOM 1549 N N . PHE A 1 201 ? -9.550 -15.786 6.517 1.00 97.06 201 PHE A N 1
ATOM 1550 C CA . PHE A 1 201 ? -9.127 -15.141 5.280 1.00 97.06 201 PHE A CA 1
ATOM 1551 C C . PHE A 1 201 ? -7.956 -14.185 5.537 1.00 97.06 201 PHE A C 1
ATOM 1553 O O . PHE A 1 201 ? -7.627 -13.860 6.677 1.00 97.06 201 PHE A O 1
ATOM 1560 N N . HIS A 1 202 ? -7.311 -13.730 4.463 1.00 95.19 202 HIS A N 1
ATOM 1561 C CA . HIS A 1 202 ? -6.173 -12.821 4.544 1.00 95.19 202 HIS A CA 1
ATOM 1562 C C . HIS A 1 202 ? -6.363 -11.589 3.658 1.00 95.19 202 HIS A C 1
ATOM 1564 O O . HIS A 1 202 ? -6.962 -11.654 2.580 1.00 95.19 202 HIS A O 1
ATOM 1570 N N . LEU A 1 203 ? -5.807 -10.467 4.107 1.00 94.81 203 LEU A N 1
ATOM 1571 C CA . LEU A 1 203 ? -5.591 -9.266 3.309 1.00 94.81 203 LEU A CA 1
ATOM 1572 C C . LEU A 1 203 ? -4.096 -9.101 3.036 1.00 94.81 203 LEU A C 1
ATOM 1574 O O . LEU A 1 203 ? -3.261 -9.509 3.842 1.00 94.81 203 LEU A O 1
ATOM 1578 N N . SER A 1 204 ? -3.756 -8.473 1.907 1.00 93.81 204 SER A N 1
ATOM 1579 C CA . SER A 1 204 ? -2.360 -8.093 1.655 1.00 93.81 204 SER A CA 1
ATOM 1580 C C . SER A 1 204 ? -1.912 -7.171 2.781 1.00 93.81 204 SER A C 1
ATOM 1582 O O . SER A 1 204 ? -2.642 -6.243 3.097 1.00 93.81 204 SER A O 1
ATOM 1584 N N . GLY A 1 205 ? -0.743 -7.408 3.373 1.00 93.56 205 GLY A N 1
ATOM 1585 C CA . GLY A 1 205 ? -0.138 -6.470 4.336 1.00 93.56 205 GLY A CA 1
ATOM 1586 C C . GLY A 1 205 ? 0.793 -5.445 3.683 1.00 93.56 205 GLY A C 1
ATOM 1587 O O . GLY A 1 205 ? 1.595 -4.785 4.350 1.00 93.56 205 GLY A O 1
ATOM 1588 N N . ARG A 1 206 ? 0.785 -5.408 2.347 1.00 95.19 206 ARG A N 1
ATOM 1589 C CA . ARG A 1 206 ? 1.724 -4.664 1.510 1.00 95.19 206 ARG A CA 1
ATOM 1590 C C . ARG A 1 206 ? 0.992 -4.002 0.357 1.00 95.19 206 ARG A C 1
ATOM 1592 O O . ARG A 1 206 ? 0.046 -4.564 -0.205 1.00 95.19 206 ARG A O 1
ATOM 1599 N N . SER A 1 207 ? 1.506 -2.845 -0.024 1.00 96.06 207 SER A N 1
ATOM 1600 C CA . SER A 1 207 ? 1.135 -2.151 -1.246 1.00 96.06 207 SER A CA 1
ATOM 1601 C C . SER A 1 207 ? 1.419 -3.009 -2.481 1.00 96.06 207 SER A C 1
ATOM 1603 O O . SER A 1 207 ? 2.463 -3.660 -2.555 1.00 96.06 207 SER A O 1
ATOM 1605 N N . LEU A 1 208 ? 0.532 -2.978 -3.477 1.00 97.62 208 LEU A N 1
ATOM 1606 C CA . LEU A 1 208 ? 0.835 -3.538 -4.791 1.00 97.62 208 LEU A CA 1
ATOM 1607 C C . LEU A 1 208 ? 1.911 -2.679 -5.465 1.00 97.62 208 LEU A C 1
ATOM 1609 O O . LEU A 1 208 ? 1.711 -1.493 -5.729 1.00 97.62 208 LEU A O 1
ATOM 1613 N N . MET A 1 209 ? 3.050 -3.285 -5.771 1.00 98.12 209 MET A N 1
ATOM 1614 C CA . MET A 1 209 ? 4.203 -2.574 -6.304 1.00 98.12 209 MET A CA 1
ATOM 1615 C C . MET A 1 209 ? 4.183 -2.534 -7.831 1.00 98.12 209 MET A C 1
ATOM 1617 O O . MET A 1 209 ? 4.078 -3.569 -8.500 1.00 98.12 209 MET A O 1
ATOM 1621 N N . LEU A 1 210 ? 4.344 -1.326 -8.360 1.00 98.62 210 LEU A N 1
ATOM 1622 C CA . LEU A 1 210 ? 4.732 -1.033 -9.732 1.00 98.62 210 LEU A CA 1
ATOM 1623 C C . LEU A 1 210 ? 6.210 -0.632 -9.746 1.00 98.62 210 LEU A C 1
ATOM 1625 O O . LEU A 1 210 ? 6.740 -0.211 -8.720 1.00 98.62 210 LEU A O 1
ATOM 1629 N N . VAL A 1 211 ? 6.860 -0.697 -10.904 1.00 98.75 211 VAL A N 1
ATOM 1630 C CA . VAL A 1 211 ? 8.195 -0.117 -11.110 1.00 98.75 211 VAL A CA 1
ATOM 1631 C C . VAL A 1 211 ? 8.132 0.952 -12.198 1.00 98.75 211 VAL A C 1
ATOM 1633 O O . VAL A 1 211 ? 7.549 0.714 -13.255 1.00 98.75 211 VAL A O 1
ATOM 1636 N N . ARG A 1 212 ? 8.678 2.147 -11.953 1.00 98.81 212 ARG A N 1
ATOM 1637 C CA . ARG A 1 212 ? 8.818 3.178 -12.991 1.00 98.81 212 ARG A CA 1
ATOM 1638 C C . ARG A 1 212 ? 10.190 3.048 -13.619 1.00 98.81 212 ARG A C 1
ATOM 1640 O O . ARG A 1 212 ? 11.186 3.406 -13.003 1.00 98.81 212 ARG A O 1
ATOM 1647 N N . ASN A 1 213 ? 10.217 2.507 -14.831 1.00 98.75 213 ASN A N 1
ATOM 1648 C CA . ASN A 1 213 ? 11.420 2.490 -15.656 1.00 98.75 213 ASN A CA 1
ATOM 1649 C C . ASN A 1 213 ? 11.663 3.896 -16.223 1.00 98.75 213 ASN A C 1
ATOM 1651 O O . ASN A 1 213 ? 10.709 4.657 -16.388 1.00 98.75 213 ASN A O 1
ATOM 1655 N N . VAL A 1 214 ? 12.897 4.212 -16.618 1.00 98.44 214 VAL A N 1
ATOM 1656 C CA . VAL A 1 214 ? 13.174 5.473 -17.328 1.00 98.44 214 VAL A CA 1
ATOM 1657 C C . VAL A 1 214 ? 12.479 5.531 -18.695 1.00 98.44 214 VAL A C 1
ATOM 1659 O O . VAL A 1 214 ? 12.068 4.500 -19.240 1.00 98.44 214 VAL A O 1
ATOM 1662 N N . GLY A 1 215 ? 12.345 6.736 -19.261 1.00 98.06 215 GLY A N 1
ATOM 1663 C CA . GLY A 1 215 ? 11.718 7.007 -20.565 1.00 98.06 215 GLY A CA 1
ATOM 1664 C C . GLY A 1 215 ? 12.512 6.508 -21.787 1.00 98.06 215 GLY A C 1
ATOM 1665 O O . GLY A 1 215 ? 13.148 5.452 -21.758 1.00 98.06 215 GLY A O 1
ATOM 1666 N N . HIS A 1 216 ? 12.432 7.233 -22.906 1.00 98.56 216 HIS A N 1
ATOM 1667 C CA . HIS A 1 216 ? 13.078 6.852 -24.177 1.00 98.56 216 HIS A CA 1
ATOM 1668 C C . HIS A 1 216 ? 14.391 7.584 -24.483 1.00 98.56 216 HIS A C 1
ATOM 1670 O O . HIS A 1 216 ? 15.076 7.211 -25.431 1.00 98.56 216 HIS A O 1
ATOM 1676 N N . LEU A 1 217 ? 14.731 8.616 -23.710 1.00 98.31 217 LEU A N 1
ATOM 1677 C CA . LEU A 1 217 ? 15.777 9.572 -24.074 1.00 98.31 217 LEU A CA 1
ATOM 1678 C C . LEU A 1 217 ? 17.202 9.080 -23.788 1.00 98.31 217 LEU A C 1
ATOM 1680 O O . LEU A 1 217 ? 18.070 9.187 -24.649 1.00 98.31 217 LEU A O 1
ATOM 1684 N N . MET A 1 218 ? 17.450 8.613 -22.564 1.00 98.25 218 MET A N 1
ATOM 1685 C CA . MET A 1 218 ? 18.809 8.413 -22.059 1.00 98.25 218 MET A CA 1
ATOM 1686 C C . MET A 1 218 ? 19.421 7.093 -22.536 1.00 98.25 218 MET A C 1
ATOM 1688 O O . MET A 1 218 ? 18.728 6.083 -22.694 1.00 98.25 218 MET A O 1
ATOM 1692 N N . THR A 1 219 ? 20.738 7.100 -22.722 1.00 98.38 219 THR A N 1
ATOM 1693 C CA . THR A 1 219 ? 21.585 5.908 -22.845 1.00 98.38 219 THR A CA 1
ATOM 1694 C C . THR A 1 219 ? 22.366 5.696 -21.552 1.00 98.38 219 THR A C 1
ATOM 1696 O O . THR A 1 219 ? 22.429 6.595 -20.713 1.00 98.38 219 THR A O 1
ATOM 1699 N N . ASN A 1 220 ? 22.926 4.501 -21.359 1.00 97.31 220 ASN A N 1
ATOM 1700 C CA . ASN A 1 220 ? 23.743 4.209 -20.185 1.00 97.31 220 ASN A CA 1
ATOM 1701 C C . ASN A 1 220 ? 24.969 3.348 -20.552 1.00 97.31 220 ASN A C 1
ATOM 1703 O O . ASN A 1 220 ? 24.814 2.338 -21.251 1.00 97.31 220 ASN A O 1
ATOM 1707 N N . PRO A 1 221 ? 26.172 3.666 -20.034 1.00 96.88 221 PRO A N 1
ATOM 1708 C CA . PRO A 1 221 ? 27.404 2.937 -20.345 1.00 96.88 221 PRO A CA 1
ATOM 1709 C C . PRO A 1 221 ? 27.495 1.542 -19.709 1.00 96.88 221 PRO A C 1
ATOM 1711 O O . PRO A 1 221 ? 28.480 0.837 -19.924 1.00 96.88 221 PRO A O 1
ATOM 1714 N N . ALA A 1 222 ? 26.497 1.111 -18.928 1.00 97.00 222 ALA A N 1
ATOM 1715 C CA . ALA A 1 222 ? 26.473 -0.218 -18.318 1.00 97.00 222 ALA A CA 1
ATOM 1716 C C . ALA A 1 222 ? 26.557 -1.361 -19.343 1.00 97.00 222 ALA A C 1
ATOM 1718 O O . ALA A 1 222 ? 27.090 -2.427 -19.024 1.00 97.00 222 ALA A O 1
ATOM 1719 N N . ILE A 1 223 ? 26.037 -1.156 -20.558 1.00 97.31 223 ILE A N 1
ATOM 1720 C CA . ILE A 1 223 ? 26.141 -2.103 -21.671 1.00 97.31 223 ILE A CA 1
ATOM 1721 C C . ILE A 1 223 ? 26.444 -1.327 -22.950 1.00 97.31 223 ILE A C 1
ATOM 1723 O O . ILE A 1 223 ? 25.728 -0.387 -23.291 1.00 97.31 223 ILE A O 1
ATOM 1727 N N . LEU A 1 224 ? 27.467 -1.779 -23.678 1.00 97.75 224 LEU A N 1
ATOM 1728 C CA . LEU A 1 224 ? 27.769 -1.312 -25.027 1.00 97.75 224 LEU A CA 1
ATOM 1729 C C . LEU A 1 224 ? 27.269 -2.320 -26.061 1.00 97.75 224 LEU A C 1
ATOM 1731 O O . LEU A 1 224 ? 27.319 -3.536 -25.844 1.00 97.75 224 LEU A O 1
ATOM 1735 N N . ASP A 1 225 ? 26.794 -1.818 -27.193 1.00 96.50 225 ASP A N 1
ATOM 1736 C CA . ASP A 1 225 ? 26.389 -2.644 -28.318 1.00 96.50 225 ASP A CA 1
ATOM 1737 C C . ASP A 1 225 ? 27.602 -3.150 -29.131 1.00 96.50 225 ASP A C 1
ATOM 1739 O O . ASP A 1 225 ? 28.768 -2.924 -28.804 1.00 96.50 225 ASP A O 1
ATOM 1743 N N . LYS A 1 226 ? 27.339 -3.864 -30.231 1.00 96.88 226 LYS A N 1
ATOM 1744 C CA . LYS A 1 226 ? 28.396 -4.410 -31.103 1.00 96.88 226 LYS A CA 1
ATOM 1745 C C . LYS A 1 226 ? 29.249 -3.344 -31.810 1.00 96.88 226 LYS A C 1
ATOM 1747 O O . LYS A 1 226 ? 30.296 -3.693 -32.351 1.00 96.88 226 LYS A O 1
ATOM 1752 N N . ALA A 1 227 ? 28.770 -2.104 -31.890 1.00 97.06 227 ALA A N 1
ATOM 1753 C CA . ALA A 1 227 ? 29.497 -0.965 -32.436 1.00 97.06 227 ALA A CA 1
ATOM 1754 C C . ALA A 1 227 ? 30.284 -0.211 -31.348 1.00 97.06 227 ALA A C 1
ATOM 1756 O O . ALA A 1 227 ? 31.110 0.629 -31.690 1.00 97.06 227 ALA A O 1
ATOM 1757 N N . GLY A 1 228 ? 30.096 -0.563 -30.070 1.00 97.44 228 GLY A N 1
ATOM 1758 C CA . GLY A 1 228 ? 30.719 0.104 -28.930 1.00 97.44 228 GLY A CA 1
ATOM 1759 C C . GLY A 1 228 ? 29.913 1.290 -28.401 1.00 97.44 228 GLY A C 1
ATOM 1760 O O . GLY A 1 228 ? 30.440 2.041 -27.587 1.00 97.44 228 GLY A O 1
ATOM 1761 N N . GLU A 1 229 ? 28.664 1.453 -28.842 1.00 97.94 229 GLU A N 1
ATOM 1762 C CA . GLU A 1 229 ? 27.786 2.552 -28.437 1.00 97.94 229 GLU A CA 1
ATOM 1763 C C . GLU A 1 229 ? 26.950 2.167 -27.213 1.00 97.94 229 GLU A C 1
ATOM 1765 O O . GLU A 1 229 ? 26.598 1.000 -27.023 1.00 97.94 229 GLU A O 1
ATOM 1770 N N . GLU A 1 230 ? 26.608 3.149 -26.382 1.00 98.31 230 GLU A N 1
ATOM 1771 C CA . GLU A 1 230 ? 25.761 2.932 -25.210 1.00 98.31 230 GLU A CA 1
ATOM 1772 C C . GLU A 1 230 ? 24.343 2.486 -25.597 1.00 98.31 230 GLU A C 1
ATOM 1774 O O . GLU A 1 230 ? 23.723 3.003 -26.529 1.00 98.31 230 GLU A O 1
ATOM 1779 N N . ILE A 1 231 ? 23.791 1.542 -24.837 1.00 97.50 231 ILE A N 1
ATOM 1780 C CA . ILE A 1 231 ? 22.417 1.070 -25.033 1.00 97.50 231 ILE A CA 1
ATOM 1781 C C . ILE A 1 231 ? 21.410 2.071 -24.432 1.00 97.50 231 ILE A C 1
ATOM 1783 O O . ILE A 1 231 ? 21.656 2.604 -23.346 1.00 97.50 231 ILE A O 1
ATOM 1787 N N . PRO A 1 232 ? 20.234 2.283 -25.065 1.00 98.44 232 PRO A N 1
ATOM 1788 C CA . PRO A 1 232 ? 19.142 3.045 -24.464 1.00 98.44 232 PRO A CA 1
ATOM 1789 C C . PRO A 1 232 ? 18.717 2.478 -23.105 1.00 98.44 232 PRO A C 1
ATOM 1791 O O . PRO A 1 232 ? 18.317 1.315 -22.984 1.00 98.44 232 PRO A O 1
ATOM 1794 N N . GLU A 1 233 ? 18.741 3.318 -22.078 1.00 98.56 233 GLU A N 1
ATOM 1795 C CA . GLU A 1 233 ? 18.511 2.912 -20.693 1.00 98.56 233 GLU A CA 1
ATOM 1796 C C . GLU A 1 233 ? 17.077 2.401 -20.475 1.00 98.56 233 GLU A C 1
ATOM 1798 O O . GLU A 1 233 ? 16.851 1.447 -19.738 1.00 98.56 233 GLU A O 1
ATOM 1803 N N . GLY A 1 234 ? 16.094 2.935 -21.205 1.00 98.62 234 GLY A N 1
ATOM 1804 C CA . GLY A 1 234 ? 14.717 2.435 -21.147 1.00 98.62 234 GLY A CA 1
ATOM 1805 C C . GLY A 1 234 ? 14.554 0.984 -21.628 1.00 98.62 234 GLY A C 1
ATOM 1806 O O . GLY A 1 234 ? 13.611 0.309 -21.206 1.00 98.62 234 GLY A O 1
ATOM 1807 N N . ILE A 1 235 ? 15.452 0.498 -22.497 1.00 98.69 235 ILE A N 1
ATOM 1808 C CA . ILE A 1 235 ? 15.508 -0.905 -22.948 1.00 98.69 235 ILE A CA 1
ATOM 1809 C C . ILE A 1 235 ? 16.218 -1.762 -21.894 1.00 98.69 235 ILE A C 1
ATOM 1811 O O . ILE A 1 235 ? 15.746 -2.858 -21.583 1.00 98.69 235 ILE A O 1
ATOM 1815 N N . LEU A 1 236 ? 17.312 -1.241 -21.326 1.00 98.12 236 LEU A N 1
ATOM 1816 C CA . LEU A 1 236 ? 18.039 -1.837 -20.203 1.00 98.12 236 LEU A CA 1
ATOM 1817 C C . LEU A 1 236 ? 17.075 -2.132 -19.042 1.00 98.12 236 LEU A C 1
ATOM 1819 O O . LEU A 1 236 ? 16.937 -3.281 -18.619 1.00 98.12 236 LEU A O 1
ATOM 1823 N N . ASP A 1 237 ? 16.336 -1.112 -18.604 1.00 98.69 237 ASP A N 1
ATOM 1824 C CA . ASP A 1 237 ? 15.355 -1.215 -17.530 1.00 98.69 237 ASP A CA 1
ATOM 1825 C C . ASP A 1 237 ? 14.272 -2.243 -17.842 1.00 98.69 237 ASP A C 1
ATOM 1827 O O . ASP A 1 237 ? 13.988 -3.087 -16.999 1.00 98.69 237 ASP A O 1
ATOM 1831 N N . ALA A 1 238 ? 13.687 -2.222 -19.046 1.00 98.81 238 ALA A N 1
ATOM 1832 C CA . ALA A 1 238 ? 12.656 -3.192 -19.414 1.00 98.81 238 ALA A CA 1
ATOM 1833 C C . ALA A 1 238 ? 13.169 -4.631 -19.274 1.00 98.81 238 ALA A C 1
ATOM 1835 O O . ALA A 1 238 ? 12.504 -5.462 -18.659 1.00 98.81 238 ALA A O 1
ATOM 1836 N N . MET A 1 239 ? 14.371 -4.923 -19.778 1.00 98.75 239 MET A N 1
ATOM 1837 C CA . MET A 1 239 ? 14.954 -6.257 -19.659 1.00 98.75 239 MET A CA 1
ATOM 1838 C C . MET A 1 239 ? 15.151 -6.664 -18.193 1.00 98.75 239 MET A C 1
ATOM 1840 O O . MET A 1 239 ? 14.691 -7.733 -17.783 1.00 98.75 239 MET A O 1
ATOM 1844 N N . PHE A 1 240 ? 15.807 -5.826 -17.387 1.00 98.81 240 PHE A N 1
ATOM 1845 C CA . PHE A 1 240 ? 16.151 -6.197 -16.014 1.00 98.81 240 PHE A CA 1
ATOM 1846 C C . PHE A 1 240 ? 14.949 -6.201 -15.074 1.00 98.81 240 PHE A C 1
ATOM 1848 O O . PHE A 1 240 ? 14.789 -7.161 -14.319 1.00 98.81 240 PHE A O 1
ATOM 1855 N N . THR A 1 241 ? 14.075 -5.193 -15.114 1.00 98.88 241 THR A N 1
ATOM 1856 C CA . THR A 1 241 ? 12.954 -5.119 -14.167 1.00 98.88 241 THR A CA 1
ATOM 1857 C C . THR A 1 241 ? 11.907 -6.198 -14.431 1.00 98.88 241 THR A C 1
ATOM 1859 O O . THR A 1 241 ? 11.399 -6.777 -13.466 1.00 98.88 241 THR A O 1
ATOM 1862 N N . ILE A 1 242 ? 11.662 -6.563 -15.699 1.00 98.81 242 ILE A N 1
ATOM 1863 C CA . ILE A 1 242 ? 10.795 -7.697 -16.067 1.00 98.81 242 ILE A CA 1
ATOM 1864 C C . ILE A 1 242 ? 11.456 -9.029 -15.684 1.00 98.81 242 ILE A C 1
ATOM 1866 O O . ILE A 1 242 ? 10.795 -9.897 -15.109 1.00 98.81 242 ILE A O 1
ATOM 1870 N N . CYS A 1 243 ? 12.759 -9.198 -15.948 1.00 98.75 243 CYS A N 1
ATOM 1871 C CA . CYS A 1 243 ? 13.492 -10.404 -15.551 1.00 98.75 243 CYS A CA 1
ATOM 1872 C C . CYS A 1 243 ? 13.458 -10.618 -14.037 1.00 98.75 243 CYS A C 1
ATOM 1874 O O . CYS A 1 243 ? 13.288 -11.743 -13.579 1.00 98.75 243 CYS A O 1
ATOM 1876 N N . ILE A 1 244 ? 13.590 -9.550 -13.257 1.00 98.81 244 ILE A N 1
ATOM 1877 C CA . ILE A 1 244 ? 13.514 -9.606 -11.799 1.00 98.81 244 ILE A CA 1
ATOM 1878 C C . ILE A 1 244 ? 12.085 -9.918 -11.332 1.00 98.81 244 ILE A C 1
ATOM 1880 O O . ILE A 1 244 ? 11.893 -10.790 -10.485 1.00 98.81 244 ILE A O 1
ATOM 1884 N N . ALA A 1 245 ? 11.069 -9.275 -11.913 1.00 98.56 245 ALA A N 1
ATOM 1885 C CA . ALA A 1 245 ? 9.668 -9.507 -11.552 1.00 98.56 245 ALA A CA 1
ATOM 1886 C C . ALA A 1 245 ? 9.187 -10.940 -11.848 1.00 98.56 245 ALA A C 1
ATOM 1888 O O . ALA A 1 245 ? 8.209 -11.407 -11.267 1.00 98.56 245 ALA A O 1
ATOM 1889 N N . LYS A 1 246 ? 9.911 -11.682 -12.692 1.00 97.50 246 LYS A N 1
ATOM 1890 C CA . LYS A 1 246 ? 9.692 -13.114 -12.919 1.00 97.50 246 LYS A CA 1
ATOM 1891 C C . LYS A 1 246 ? 9.757 -13.948 -11.631 1.00 97.50 246 LYS A C 1
ATOM 1893 O O . LYS A 1 246 ? 9.057 -14.953 -11.549 1.00 97.50 246 LYS A O 1
ATOM 1898 N N . HIS A 1 247 ? 10.525 -13.523 -10.620 1.00 98.19 247 HIS A N 1
ATOM 1899 C CA . HIS A 1 247 ? 10.537 -14.183 -9.309 1.00 98.19 247 HIS A CA 1
ATOM 1900 C C . HIS A 1 247 ? 9.144 -14.230 -8.665 1.00 98.19 247 HIS A C 1
ATOM 1902 O O . HIS A 1 247 ? 8.753 -15.280 -8.158 1.00 98.19 247 HIS A O 1
ATOM 1908 N N . ASP A 1 248 ? 8.378 -13.140 -8.746 1.00 97.44 248 ASP A N 1
ATOM 1909 C CA . ASP A 1 248 ? 6.994 -13.095 -8.270 1.00 97.44 248 ASP A CA 1
ATOM 1910 C C . ASP A 1 248 ? 6.077 -13.971 -9.140 1.00 97.44 248 ASP A C 1
ATOM 1912 O O . ASP A 1 248 ? 5.334 -14.804 -8.625 1.00 97.44 248 ASP A O 1
ATOM 1916 N N . LEU A 1 249 ? 6.190 -13.859 -10.470 1.00 96.38 249 LEU A N 1
ATOM 1917 C CA . LEU A 1 249 ? 5.340 -14.600 -11.414 1.00 96.38 249 LEU A CA 1
ATOM 1918 C C . LEU A 1 249 ? 5.480 -16.126 -11.320 1.00 96.38 249 LEU A C 1
ATOM 1920 O O . LEU A 1 249 ? 4.515 -16.849 -11.568 1.00 96.38 249 LEU A O 1
ATOM 1924 N N . GLU A 1 250 ? 6.682 -16.619 -11.023 1.00 94.88 250 GLU A N 1
ATOM 1925 C CA . GLU A 1 250 ? 6.984 -18.052 -10.945 1.00 94.88 250 GLU A CA 1
ATOM 1926 C C . GLU A 1 250 ? 6.821 -18.626 -9.531 1.00 94.88 250 GLU A C 1
ATOM 1928 O O . GLU A 1 250 ? 7.117 -19.799 -9.314 1.00 94.88 250 GLU A O 1
ATOM 1933 N N . GLY A 1 251 ? 6.345 -17.825 -8.569 1.00 93.38 251 GLY A N 1
ATOM 1934 C CA . GLY A 1 251 ? 6.170 -18.262 -7.182 1.00 93.38 251 GLY A CA 1
ATOM 1935 C C . GLY A 1 251 ? 7.488 -18.447 -6.422 1.00 93.38 251 GLY A C 1
ATOM 1936 O O . GLY A 1 251 ? 7.517 -19.118 -5.396 1.00 93.38 251 GLY A O 1
ATOM 1937 N N . ASN A 1 252 ? 8.577 -17.839 -6.900 1.00 94.25 252 ASN A N 1
ATOM 1938 C CA . ASN A 1 252 ? 9.887 -17.820 -6.242 1.00 94.25 252 ASN A CA 1
ATOM 1939 C C . ASN A 1 252 ? 10.026 -16.644 -5.249 1.00 94.25 252 ASN A C 1
ATOM 1941 O O . ASN A 1 252 ? 11.147 -16.242 -4.924 1.00 94.25 252 ASN A O 1
ATOM 1945 N N . SER A 1 253 ? 8.903 -16.076 -4.802 1.00 94.56 253 SER A N 1
ATOM 1946 C CA . SER A 1 253 ? 8.834 -15.000 -3.813 1.00 94.56 253 SER A CA 1
ATOM 1947 C C . SER A 1 253 ? 8.306 -15.523 -2.481 1.00 94.56 253 SER A C 1
ATOM 1949 O O . SER A 1 253 ? 7.326 -16.266 -2.449 1.00 94.56 253 SER A O 1
ATOM 1951 N N . LEU A 1 254 ? 8.919 -15.092 -1.376 1.00 92.81 254 LEU A N 1
ATOM 1952 C CA . LEU A 1 254 ? 8.405 -15.324 -0.022 1.00 92.81 254 LEU A CA 1
ATOM 1953 C C . LEU A 1 254 ? 7.095 -14.569 0.228 1.00 92.81 254 LEU A C 1
ATOM 1955 O O . LEU A 1 254 ? 6.273 -14.998 1.032 1.00 92.81 254 LEU A O 1
ATOM 1959 N N . LEU A 1 255 ? 6.923 -13.430 -0.446 1.00 94.06 255 LEU A N 1
ATOM 1960 C CA . LEU A 1 255 ? 5.792 -12.525 -0.298 1.00 94.06 255 LEU A CA 1
ATOM 1961 C C . LEU A 1 255 ? 5.378 -12.061 -1.691 1.00 94.06 255 LEU A C 1
ATOM 1963 O O . LEU A 1 255 ? 5.994 -11.163 -2.268 1.00 94.06 255 LEU A O 1
ATOM 1967 N N . SER A 1 256 ? 4.357 -12.703 -2.256 1.00 94.19 256 SER A N 1
ATOM 1968 C CA . SER A 1 256 ? 3.917 -12.374 -3.612 1.00 94.19 256 SER A CA 1
ATOM 1969 C C . SER A 1 256 ? 3.375 -10.942 -3.693 1.00 94.19 256 SER A C 1
ATOM 1971 O O . SER A 1 256 ? 2.700 -10.456 -2.779 1.00 94.19 256 SER A O 1
ATOM 1973 N N . ASN A 1 257 ? 3.690 -10.275 -4.802 1.00 97.00 257 ASN A N 1
ATOM 1974 C CA . ASN A 1 257 ? 3.185 -8.962 -5.178 1.00 97.00 257 ASN A CA 1
ATOM 1975 C C . ASN A 1 257 ? 1.888 -9.101 -5.996 1.00 97.00 257 ASN A C 1
ATOM 1977 O O . ASN A 1 257 ? 0.844 -8.553 -5.637 1.00 97.00 257 ASN A O 1
ATOM 1981 N N . SER A 1 258 ? 1.924 -9.859 -7.095 1.00 95.94 258 SER A N 1
ATOM 1982 C CA . SER A 1 258 ? 0.820 -9.956 -8.047 1.00 95.94 258 SER A CA 1
ATOM 1983 C C . SER A 1 258 ? -0.031 -11.206 -7.851 1.00 95.94 258 SER A C 1
ATOM 1985 O O . SER A 1 258 ? 0.354 -12.319 -8.192 1.00 95.94 258 SER A O 1
ATOM 1987 N N . ARG A 1 259 ? -1.285 -11.011 -7.437 1.00 93.69 259 ARG A N 1
ATOM 1988 C CA . ARG A 1 259 ? -2.279 -12.099 -7.319 1.00 93.69 259 ARG A CA 1
ATOM 1989 C C . ARG A 1 259 ? -2.880 -12.545 -8.657 1.00 93.69 259 ARG A C 1
ATOM 1991 O O . ARG A 1 259 ? -3.648 -13.500 -8.705 1.00 93.69 259 ARG A O 1
ATOM 1998 N N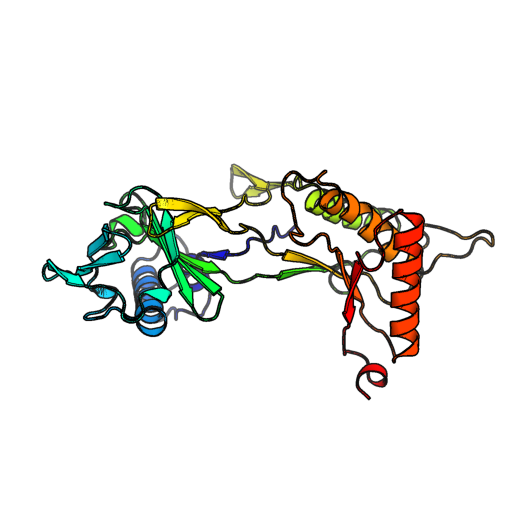 . THR A 1 260 ? -2.563 -11.845 -9.745 1.00 96.06 260 THR A N 1
ATOM 1999 C CA . THR A 1 260 ? -3.131 -12.071 -11.085 1.00 96.06 260 THR A CA 1
ATOM 2000 C C . THR A 1 260 ? -2.066 -12.394 -12.135 1.00 96.06 260 THR A C 1
ATOM 2002 O O . THR A 1 260 ? -2.359 -12.380 -13.331 1.00 96.06 260 THR A O 1
ATOM 2005 N N . GLY A 1 261 ? -0.825 -12.677 -11.719 1.00 95.50 261 GLY A N 1
ATOM 2006 C CA . GLY A 1 261 ? 0.261 -13.064 -12.628 1.00 95.50 261 GLY A CA 1
ATOM 2007 C C . GLY A 1 261 ? 0.668 -11.956 -13.604 1.00 95.50 261 GLY A C 1
ATOM 2008 O O . GLY A 1 261 ? 0.914 -12.219 -14.782 1.00 95.50 261 GLY A O 1
ATOM 2009 N N . SER A 1 262 ? 0.687 -10.710 -13.127 1.00 98.44 262 SER A N 1
ATOM 2010 C CA . SER A 1 262 ? 1.004 -9.516 -13.918 1.00 98.44 262 SER A CA 1
ATOM 2011 C C . SER A 1 262 ? 2.144 -8.698 -13.313 1.00 98.44 262 SER A C 1
ATOM 2013 O O . SER A 1 262 ? 2.181 -8.522 -12.099 1.00 98.44 262 SER A O 1
ATOM 2015 N N . VAL A 1 263 ? 3.012 -8.146 -14.161 1.00 98.62 263 VAL A N 1
ATOM 2016 C CA . VAL A 1 263 ? 4.034 -7.146 -13.792 1.00 98.62 263 VAL A CA 1
ATOM 2017 C C . VAL A 1 263 ? 3.522 -5.770 -14.192 1.00 98.62 263 VAL A C 1
ATOM 2019 O O . VAL A 1 263 ? 2.928 -5.643 -15.259 1.00 98.62 263 VAL A O 1
ATOM 2022 N N . TYR A 1 264 ? 3.745 -4.746 -13.374 1.00 98.75 264 TYR A N 1
ATOM 2023 C CA . TYR A 1 264 ? 3.219 -3.403 -13.613 1.00 98.75 264 TYR A CA 1
ATOM 2024 C C . TYR A 1 264 ? 4.370 -2.412 -13.773 1.00 98.75 264 TYR A C 1
ATOM 2026 O O . TYR A 1 264 ? 5.094 -2.147 -12.814 1.00 98.75 264 TYR A O 1
ATOM 2034 N N . ILE A 1 265 ? 4.542 -1.880 -14.983 1.00 98.88 265 ILE A N 1
ATOM 2035 C CA . ILE A 1 265 ? 5.617 -0.938 -15.299 1.00 98.88 265 ILE A CA 1
ATOM 2036 C C . ILE A 1 265 ? 5.017 0.406 -15.677 1.00 98.88 265 ILE A C 1
ATOM 2038 O O . ILE A 1 265 ? 4.257 0.499 -16.639 1.00 98.88 265 ILE A O 1
ATOM 2042 N N . VAL A 1 266 ? 5.379 1.453 -14.944 1.00 98.81 266 VAL A N 1
ATOM 2043 C CA . VAL A 1 266 ? 5.082 2.833 -15.333 1.00 98.81 266 VAL A CA 1
ATOM 2044 C C . VAL A 1 266 ? 6.105 3.261 -16.380 1.00 98.81 266 VAL A C 1
ATOM 2046 O O . VAL A 1 266 ? 7.309 3.091 -16.171 1.00 98.81 266 VAL A O 1
ATOM 2049 N N . LYS A 1 267 ? 5.626 3.789 -17.511 1.00 98.69 267 LYS A N 1
ATOM 2050 C CA . LYS A 1 267 ? 6.466 4.306 -18.590 1.00 98.69 267 LYS A CA 1
ATOM 2051 C C . LYS A 1 267 ? 6.268 5.824 -18.729 1.00 98.69 267 LYS A C 1
ATOM 2053 O O . LYS A 1 267 ? 5.180 6.247 -19.131 1.00 98.69 267 LYS A O 1
ATOM 2058 N N . PRO A 1 268 ? 7.291 6.621 -18.386 1.00 98.50 268 PRO A N 1
ATOM 2059 C CA . PRO A 1 268 ? 7.226 8.073 -18.402 1.00 98.50 268 PRO A CA 1
ATOM 2060 C C . PRO A 1 268 ? 7.660 8.663 -19.750 1.00 98.50 268 PRO A C 1
ATOM 2062 O O . PRO A 1 268 ? 8.247 7.967 -20.588 1.00 98.50 268 PRO A O 1
ATOM 2065 N N . LYS A 1 269 ? 7.393 9.961 -19.924 1.00 98.44 269 LYS A N 1
ATOM 2066 C CA . LYS A 1 269 ? 7.961 10.858 -20.946 1.00 98.44 269 LYS A CA 1
ATOM 2067 C C . LYS A 1 269 ? 7.867 10.326 -22.379 1.00 98.44 269 LYS A C 1
ATOM 2069 O O . LYS A 1 269 ? 8.791 10.465 -23.177 1.00 98.44 269 LYS A O 1
ATOM 2074 N N . MET A 1 270 ? 6.754 9.668 -22.699 1.00 98.69 270 MET A N 1
ATOM 2075 C CA . MET A 1 270 ? 6.444 9.259 -24.069 1.00 98.69 270 MET A CA 1
ATOM 2076 C C . MET A 1 270 ? 5.774 10.418 -24.795 1.00 98.69 270 MET A C 1
ATOM 2078 O O . MET A 1 270 ? 4.906 11.072 -24.224 1.00 98.69 270 MET A O 1
ATOM 2082 N N . HIS A 1 271 ? 6.105 10.633 -26.063 1.00 98.56 271 HIS A N 1
ATOM 2083 C CA . HIS A 1 271 ? 5.511 11.665 -26.904 1.00 98.56 271 HIS A CA 1
ATOM 2084 C C . HIS A 1 271 ? 4.647 11.048 -28.013 1.00 98.56 271 HIS A C 1
ATOM 2086 O O . HIS A 1 271 ? 5.075 10.921 -29.162 1.00 98.56 271 HIS A O 1
ATOM 2092 N N . GLY A 1 272 ? 3.380 10.777 -27.713 1.00 98.25 272 GLY A N 1
ATOM 2093 C CA . GLY A 1 272 ? 2.370 10.348 -28.678 1.00 98.25 272 GLY A CA 1
ATOM 2094 C C . GLY A 1 272 ? 2.283 8.828 -28.887 1.00 98.25 272 GLY A C 1
ATOM 2095 O O . GLY A 1 272 ? 3.065 8.050 -28.334 1.00 98.25 272 GLY A O 1
ATOM 2096 N N . PRO A 1 273 ? 1.315 8.377 -29.704 1.00 98.31 273 PRO A N 1
ATOM 2097 C CA . PRO A 1 273 ? 0.927 6.967 -29.790 1.00 98.31 273 PRO A CA 1
ATOM 2098 C C . PRO A 1 273 ? 1.998 6.051 -30.398 1.00 98.31 273 PRO A C 1
ATOM 2100 O O . PRO A 1 273 ? 2.007 4.854 -30.115 1.00 98.31 273 PRO A O 1
ATOM 2103 N N . GLU A 1 274 ? 2.909 6.582 -31.217 1.00 98.62 274 GLU A N 1
ATOM 2104 C CA . GLU A 1 274 ? 4.004 5.793 -31.797 1.00 98.62 274 GLU A CA 1
ATOM 2105 C C . GLU A 1 274 ? 5.011 5.342 -30.730 1.00 98.62 274 GLU A C 1
ATOM 2107 O O . GLU A 1 274 ? 5.457 4.196 -30.756 1.00 98.62 274 GLU A O 1
ATOM 2112 N N . GLU A 1 275 ? 5.310 6.193 -29.747 1.00 98.75 275 GLU A N 1
ATOM 2113 C CA . GLU A 1 275 ? 6.206 5.852 -28.634 1.00 98.75 275 GLU A CA 1
ATOM 2114 C C . GLU A 1 275 ? 5.537 4.893 -27.638 1.00 98.75 275 GLU A C 1
ATOM 2116 O O . GLU A 1 275 ? 6.166 3.947 -27.154 1.00 98.75 275 GLU A O 1
ATOM 2121 N N . VAL A 1 276 ? 4.222 5.037 -27.430 1.00 98.69 276 VAL A N 1
ATOM 2122 C CA . VAL A 1 276 ? 3.427 4.042 -26.690 1.00 98.69 276 VAL A CA 1
ATOM 2123 C C . VAL A 1 276 ? 3.492 2.684 -27.389 1.00 98.69 276 VAL A C 1
ATOM 2125 O O . VAL A 1 276 ? 3.774 1.669 -26.748 1.00 98.69 276 VAL A O 1
ATOM 2128 N N . LYS A 1 277 ? 3.296 2.654 -28.715 1.00 98.69 277 LYS A N 1
ATOM 2129 C CA . LYS A 1 277 ? 3.412 1.425 -29.504 1.00 98.69 277 LYS A CA 1
ATOM 2130 C C . LYS A 1 277 ? 4.811 0.818 -29.391 1.00 98.69 277 LYS A C 1
ATOM 2132 O O . LYS A 1 277 ? 4.916 -0.390 -29.188 1.00 98.69 277 LYS A O 1
ATOM 2137 N N . PHE A 1 278 ? 5.863 1.630 -29.489 1.00 98.81 278 PHE A N 1
ATOM 2138 C CA . PHE A 1 278 ? 7.237 1.164 -29.313 1.00 98.81 278 PHE A CA 1
ATOM 2139 C C . PHE A 1 278 ? 7.442 0.507 -27.941 1.00 98.81 278 PHE A C 1
ATOM 2141 O O . PHE A 1 278 ? 8.030 -0.570 -27.864 1.00 98.81 278 PHE A O 1
ATOM 2148 N N . THR A 1 279 ? 6.900 1.085 -26.864 1.00 98.81 279 THR A N 1
ATOM 2149 C CA . THR A 1 279 ? 6.955 0.465 -25.530 1.00 98.81 279 THR A CA 1
ATOM 2150 C C . THR A 1 279 ? 6.214 -0.874 -25.480 1.00 98.81 279 THR A C 1
ATOM 2152 O O . THR A 1 279 ? 6.736 -1.837 -24.917 1.00 98.81 279 THR A O 1
ATOM 2155 N N . CYS A 1 280 ? 5.029 -0.982 -26.087 1.00 98.81 280 CYS A N 1
ATOM 2156 C CA . CYS A 1 280 ? 4.304 -2.255 -26.157 1.00 98.81 280 CYS A CA 1
ATOM 2157 C C . CYS A 1 280 ? 5.075 -3.327 -26.947 1.00 98.81 280 CYS A C 1
ATOM 2159 O O . CYS A 1 280 ? 5.127 -4.486 -26.524 1.00 98.81 280 CYS A O 1
ATOM 2161 N N . ASP A 1 281 ? 5.700 -2.949 -28.064 1.00 98.81 281 ASP A N 1
ATOM 2162 C CA . ASP A 1 281 ? 6.535 -3.847 -28.866 1.00 98.81 281 ASP A CA 1
ATOM 2163 C C . ASP A 1 281 ? 7.783 -4.286 -28.075 1.00 98.81 281 ASP A C 1
ATOM 2165 O O . ASP A 1 281 ? 8.127 -5.470 -28.068 1.00 98.81 281 ASP A O 1
ATOM 2169 N N . LEU A 1 282 ? 8.419 -3.360 -27.345 1.00 98.88 282 LEU A N 1
ATOM 2170 C CA . LEU A 1 282 ? 9.544 -3.642 -26.450 1.00 98.88 282 LEU A CA 1
ATOM 2171 C C . LEU A 1 282 ? 9.150 -4.639 -25.353 1.00 98.88 282 LEU A C 1
ATOM 2173 O O . LEU A 1 282 ? 9.849 -5.631 -25.156 1.00 98.88 282 LEU A O 1
ATOM 2177 N N . PHE A 1 283 ? 8.031 -4.419 -24.660 1.00 98.81 283 PHE A N 1
ATOM 2178 C CA . PHE A 1 283 ? 7.555 -5.347 -23.628 1.00 98.81 283 PHE A CA 1
ATOM 2179 C C . PHE A 1 283 ? 7.254 -6.724 -24.215 1.00 98.81 283 PHE A C 1
ATOM 2181 O O . PHE A 1 283 ? 7.689 -7.723 -23.651 1.00 98.81 283 PHE A O 1
ATOM 2188 N N . THR A 1 284 ? 6.619 -6.780 -25.387 1.00 98.88 284 THR A N 1
ATOM 2189 C CA . THR A 1 284 ? 6.368 -8.041 -26.101 1.00 98.88 284 THR A CA 1
ATOM 2190 C C . THR A 1 284 ? 7.675 -8.777 -26.418 1.00 98.88 284 THR A C 1
ATOM 2192 O O . THR A 1 284 ? 7.776 -9.988 -26.218 1.00 98.88 284 THR A O 1
ATOM 2195 N N . ALA A 1 285 ? 8.704 -8.062 -26.882 1.00 98.88 285 ALA A N 1
ATOM 2196 C CA . ALA A 1 285 ? 10.009 -8.650 -27.173 1.00 98.88 285 ALA A CA 1
ATOM 2197 C C . ALA A 1 285 ? 10.703 -9.183 -25.905 1.00 98.88 285 ALA A C 1
ATOM 2199 O O . ALA A 1 285 ? 11.272 -10.276 -25.927 1.00 98.88 285 ALA A O 1
ATOM 2200 N N . VAL A 1 286 ? 10.623 -8.453 -24.787 1.00 98.81 286 VAL A N 1
ATOM 2201 C CA . VAL A 1 286 ? 11.190 -8.889 -23.501 1.00 98.81 286 VAL A CA 1
ATOM 2202 C C . VAL A 1 286 ? 10.425 -10.089 -22.929 1.00 98.81 286 VAL A C 1
ATOM 2204 O O . VAL A 1 286 ? 11.051 -11.046 -22.473 1.00 98.81 286 VAL A O 1
ATOM 2207 N N . GLU A 1 287 ? 9.092 -10.104 -23.012 1.00 98.75 287 GLU A N 1
ATOM 2208 C CA . GLU A 1 287 ? 8.268 -11.262 -22.640 1.00 98.75 287 GLU A CA 1
ATOM 2209 C C . GLU A 1 287 ? 8.699 -12.517 -23.406 1.00 98.75 287 GLU A C 1
ATOM 2211 O O . GLU A 1 287 ? 8.923 -13.565 -22.799 1.00 98.75 287 GLU A O 1
ATOM 2216 N N . GLN A 1 288 ? 8.888 -12.407 -24.725 1.00 98.69 288 GLN A N 1
ATOM 2217 C CA . GLN A 1 288 ? 9.366 -13.511 -25.561 1.00 98.69 288 GLN A CA 1
ATOM 2218 C C . GLN A 1 288 ? 10.773 -13.966 -25.161 1.00 98.69 288 GLN A C 1
ATOM 2220 O O . GLN A 1 288 ? 11.003 -15.167 -24.992 1.00 98.69 288 GLN A O 1
ATOM 2225 N N . ALA A 1 289 ? 11.703 -13.026 -24.965 1.00 98.62 289 ALA A N 1
ATOM 2226 C CA . ALA A 1 289 ? 13.078 -13.325 -24.568 1.00 98.62 289 ALA A CA 1
ATOM 2227 C C . ALA A 1 289 ? 13.145 -14.072 -23.225 1.00 98.62 289 ALA A C 1
ATOM 2229 O O . ALA A 1 289 ? 13.922 -15.016 -23.067 1.00 98.62 289 ALA A O 1
ATOM 2230 N N . LEU A 1 290 ? 12.287 -13.695 -22.274 1.00 98.38 290 LEU A N 1
ATOM 2231 C CA . LEU A 1 290 ? 12.223 -14.280 -20.932 1.00 98.38 290 LEU A CA 1
ATOM 2232 C C . LEU A 1 290 ? 11.249 -15.463 -20.812 1.00 98.38 290 LEU A C 1
ATOM 2234 O O . LEU A 1 290 ? 11.160 -16.072 -19.736 1.00 98.38 290 LEU A O 1
ATOM 2238 N N . LYS A 1 291 ? 10.571 -15.821 -21.913 1.00 98.25 291 LYS A N 1
ATOM 2239 C CA . LYS A 1 291 ? 9.555 -16.883 -22.010 1.00 98.25 291 LYS A CA 1
ATOM 2240 C C . LYS A 1 291 ? 8.369 -16.674 -21.063 1.00 98.25 291 LYS A C 1
ATOM 2242 O O . LYS A 1 291 ? 7.853 -17.630 -20.485 1.00 98.25 291 LYS A O 1
ATOM 2247 N N . LEU A 1 292 ? 7.953 -15.425 -20.889 1.00 98.00 292 LEU A N 1
ATOM 2248 C CA . LEU A 1 292 ? 6.739 -15.072 -20.161 1.00 98.00 292 LEU A CA 1
ATOM 2249 C C . LEU A 1 292 ? 5.508 -15.267 -21.050 1.00 98.00 292 LEU A C 1
ATOM 2251 O O . LEU A 1 292 ? 5.601 -15.309 -22.280 1.00 98.00 292 LEU A O 1
ATOM 2255 N N . LYS A 1 293 ? 4.337 -15.404 -20.423 1.00 97.94 293 LYS A N 1
ATOM 2256 C CA . LYS A 1 293 ? 3.078 -15.427 -21.172 1.00 97.94 293 LYS A CA 1
ATOM 2257 C C . LYS A 1 293 ? 2.887 -14.060 -21.850 1.00 97.94 293 LYS A C 1
ATOM 2259 O O . LYS A 1 293 ? 3.225 -13.048 -21.237 1.00 97.94 293 LYS A O 1
ATOM 2264 N N . PRO A 1 294 ? 2.340 -14.013 -23.077 1.00 98.12 294 PRO A N 1
ATOM 2265 C CA . PRO A 1 294 ? 2.028 -12.744 -23.723 1.00 98.12 294 PRO A CA 1
ATOM 2266 C C . PRO A 1 294 ? 1.134 -11.882 -22.834 1.00 98.12 294 PRO A C 1
ATOM 2268 O O . PRO A 1 294 ? 0.195 -12.403 -22.224 1.00 98.12 294 PRO A O 1
ATOM 2271 N N . LEU A 1 295 ? 1.397 -10.575 -22.808 1.00 98.00 295 LEU A N 1
ATOM 2272 C CA . LEU A 1 295 ? 0.655 -9.602 -22.004 1.00 98.00 295 LEU A CA 1
ATOM 2273 C C . LEU A 1 295 ? 0.769 -9.848 -20.494 1.00 98.00 295 LEU A C 1
ATOM 2275 O O . LEU A 1 295 ? -0.123 -9.450 -19.745 1.00 98.00 295 LEU A O 1
ATOM 2279 N N . SER A 1 296 ? 1.832 -10.493 -20.012 1.00 98.31 296 SER A N 1
ATOM 2280 C CA . SER A 1 296 ? 2.156 -10.551 -18.582 1.00 98.31 296 SER A CA 1
ATOM 2281 C C . SER A 1 296 ? 2.531 -9.167 -18.042 1.00 98.31 296 SER A C 1
ATOM 2283 O O . SER A 1 296 ? 2.147 -8.823 -16.920 1.00 98.31 296 SER A O 1
ATOM 2285 N N . VAL A 1 297 ? 3.192 -8.334 -18.842 1.00 98.69 297 VAL A N 1
ATOM 2286 C CA . VAL A 1 297 ? 3.651 -6.994 -18.469 1.00 98.69 297 VAL A CA 1
ATOM 2287 C C . VAL A 1 297 ? 2.599 -5.951 -18.844 1.00 98.69 297 VAL A C 1
ATOM 2289 O O . VAL A 1 297 ? 2.161 -5.849 -19.987 1.00 98.69 297 VAL A O 1
ATOM 2292 N N . LYS A 1 298 ? 2.162 -5.179 -17.852 1.00 98.75 298 LYS A N 1
ATOM 2293 C CA . LYS A 1 298 ? 1.194 -4.088 -17.975 1.00 98.75 298 LYS A CA 1
ATOM 2294 C C . LYS A 1 298 ? 1.929 -2.757 -17.993 1.00 98.75 298 LYS A C 1
ATOM 2296 O O . LYS A 1 298 ? 2.929 -2.594 -17.295 1.00 98.75 298 LYS A O 1
ATOM 2301 N N . ILE A 1 299 ? 1.391 -1.811 -18.753 1.00 98.56 299 ILE A N 1
ATOM 2302 C CA . ILE A 1 299 ? 1.924 -0.457 -18.872 1.00 98.56 299 ILE A CA 1
ATOM 2303 C C . ILE A 1 299 ? 1.042 0.536 -18.107 1.00 98.56 299 ILE A C 1
ATOM 2305 O O . ILE A 1 299 ? -0.169 0.587 -18.313 1.00 98.56 299 ILE A O 1
ATOM 2309 N N . GLY A 1 300 ? 1.658 1.329 -17.234 1.00 98.50 300 GLY A N 1
ATOM 2310 C CA . GLY A 1 300 ? 1.110 2.584 -16.730 1.00 98.50 300 GLY A CA 1
ATOM 2311 C C . GLY A 1 300 ? 1.614 3.725 -17.607 1.00 98.50 300 GLY A C 1
ATOM 2312 O O . GLY A 1 300 ? 2.808 4.012 -17.602 1.00 98.50 300 GLY A O 1
ATOM 2313 N N . ILE A 1 301 ? 0.726 4.331 -18.392 1.00 98.44 301 ILE A N 1
ATOM 2314 C CA . ILE A 1 301 ? 1.065 5.425 -19.309 1.00 98.44 301 ILE A CA 1
ATOM 2315 C C . ILE A 1 301 ? 1.002 6.742 -18.538 1.00 98.44 301 ILE A C 1
ATOM 2317 O O . ILE A 1 301 ? -0.051 7.077 -17.996 1.00 98.44 301 ILE A O 1
ATOM 2321 N N . MET A 1 302 ? 2.106 7.486 -18.511 1.00 97.69 302 MET A N 1
ATOM 2322 C CA . MET A 1 302 ? 2.115 8.853 -17.989 1.00 97.69 302 MET A CA 1
ATOM 2323 C C . MET A 1 302 ? 1.649 9.828 -19.077 1.00 97.69 302 MET A C 1
ATOM 2325 O O . MET A 1 302 ? 2.295 9.959 -20.116 1.00 97.69 302 MET A O 1
ATOM 2329 N N . ASP A 1 303 ? 0.536 10.521 -18.839 1.00 97.06 303 ASP A N 1
ATOM 2330 C CA . ASP A 1 303 ? 0.109 11.663 -19.656 1.00 97.06 303 ASP A CA 1
ATOM 2331 C C . ASP A 1 303 ? 0.781 12.941 -19.138 1.00 97.06 303 ASP A C 1
ATOM 2333 O O . ASP A 1 303 ? 0.195 13.731 -18.399 1.00 97.06 303 ASP A O 1
ATOM 2337 N N . GLU A 1 304 ? 2.068 13.079 -19.451 1.00 97.12 304 GLU A N 1
ATOM 2338 C CA . GLU A 1 304 ? 2.917 14.178 -18.963 1.00 97.12 304 GLU A CA 1
ATOM 2339 C C . GLU A 1 304 ? 3.639 14.940 -20.083 1.00 97.12 304 GLU A C 1
ATOM 2341 O O . GLU A 1 304 ? 4.339 15.914 -19.826 1.00 97.12 304 GLU A O 1
ATOM 2346 N N . GLU A 1 305 ? 3.419 14.543 -21.338 1.00 97.75 305 GLU A N 1
ATOM 2347 C CA . GLU A 1 305 ? 3.992 15.190 -22.514 1.00 97.75 305 GLU A CA 1
ATOM 2348 C C . GLU A 1 305 ? 2.891 15.676 -23.446 1.00 97.75 305 GLU A C 1
ATOM 2350 O O . GLU A 1 305 ? 1.982 14.931 -23.811 1.00 97.75 305 GLU A O 1
ATOM 2355 N N . ARG A 1 306 ? 3.016 16.914 -23.937 1.00 96.88 306 ARG A N 1
ATOM 2356 C CA . ARG A 1 306 ? 1.957 17.575 -24.722 1.00 96.88 306 ARG A CA 1
ATOM 2357 C C . ARG A 1 306 ? 1.471 16.756 -25.925 1.00 96.88 306 ARG A C 1
ATOM 2359 O O . ARG A 1 306 ? 0.308 16.863 -26.289 1.00 96.88 306 ARG A O 1
ATOM 2366 N N . ARG A 1 307 ? 2.357 15.994 -26.582 1.00 97.06 307 ARG A N 1
ATOM 2367 C CA . ARG A 1 307 ? 2.013 15.162 -27.756 1.00 97.06 307 ARG A CA 1
ATOM 2368 C C . ARG A 1 307 ? 1.270 13.870 -27.382 1.00 97.06 307 ARG A C 1
ATOM 2370 O O . ARG A 1 307 ? 0.671 13.269 -28.260 1.00 97.06 307 ARG A O 1
ATOM 2377 N N . THR A 1 308 ? 1.328 13.452 -26.121 1.00 96.31 308 THR A N 1
ATOM 2378 C CA . THR A 1 308 ? 0.541 12.334 -25.578 1.00 96.31 308 THR A CA 1
ATOM 2379 C C . THR A 1 308 ? -0.851 12.790 -25.149 1.00 96.31 308 THR A C 1
ATOM 2381 O O . THR A 1 308 ? -1.803 12.042 -25.340 1.00 96.31 308 THR A O 1
ATOM 2384 N N . THR A 1 309 ? -0.980 14.023 -24.649 1.00 94.50 309 THR A N 1
ATOM 2385 C CA . THR A 1 309 ? -2.268 14.595 -24.221 1.00 94.50 309 THR A CA 1
ATOM 2386 C C . THR A 1 309 ? -3.241 14.871 -25.377 1.00 94.50 309 THR A C 1
ATOM 2388 O O . THR A 1 309 ? -4.454 14.764 -25.196 1.00 94.50 309 THR A O 1
ATOM 2391 N N . ILE A 1 310 ? -2.729 15.307 -26.538 1.00 86.62 310 ILE A N 1
ATOM 2392 C CA . ILE A 1 310 ? -3.531 15.715 -27.716 1.00 86.62 310 ILE A CA 1
ATOM 2393 C C . ILE A 1 310 ? -3.835 14.554 -28.661 1.00 86.62 310 ILE A C 1
ATOM 2395 O O . ILE A 1 310 ? -4.910 14.625 -29.297 1.00 86.62 310 ILE A O 1
#

Sequence (310 aa):
MQLTPDGEPLYDALYGTDMISEEGGAERGGAYNPVRGDKVIEFSKSLLNETIPLSQGTYQEVTSFQVNDGNLEVTLSDQSKVGIKDQNKFIGFRGESDNPSGILFKNNKLHIEIQVDREDSVGKDDAAGIKDILIESAVTTIQDLEDSIAAVDAGDKVSAYRNWLGLMKGDLKETFIKGDSELTRQLNHDREYKDAEGKEFHLSGRSLMLVRNVGHLMTNPAILDKAGEEIPEGILDAMFTICIAKHDLEGNSLLSNSRTGSVYIVKPKMHGPEEVKFTCDLFTAVEQALKLKPLSVKIGIMDEERRTTI